Protein AF-A0A8T6LIS7-F1 (afdb_monomer)

Mean predicted aligned error: 4.18 Å

Structure (mmCIF, N/CA/C/O backbone):
data_AF-A0A8T6LIS7-F1
#
_entry.id   AF-A0A8T6LIS7-F1
#
loop_
_atom_site.group_PDB
_atom_site.id
_atom_site.type_symbol
_atom_site.label_atom_id
_atom_site.label_alt_id
_atom_site.label_comp_id
_atom_site.label_asym_id
_atom_site.label_entity_id
_atom_site.label_seq_id
_atom_site.pdbx_PDB_ins_code
_atom_site.Cartn_x
_atom_site.Cartn_y
_atom_site.Cartn_z
_atom_site.occupancy
_atom_site.B_iso_or_equiv
_atom_site.auth_seq_id
_atom_site.auth_comp_id
_atom_site.auth_asym_id
_atom_site.auth_atom_id
_atom_site.pdbx_PDB_model_num
ATOM 1 N N . MET A 1 1 ? 17.945 -6.669 -11.526 1.00 59.38 1 MET A N 1
ATOM 2 C CA . MET A 1 1 ? 17.683 -6.878 -12.973 1.00 59.38 1 MET A CA 1
ATOM 3 C C . MET A 1 1 ? 18.915 -7.2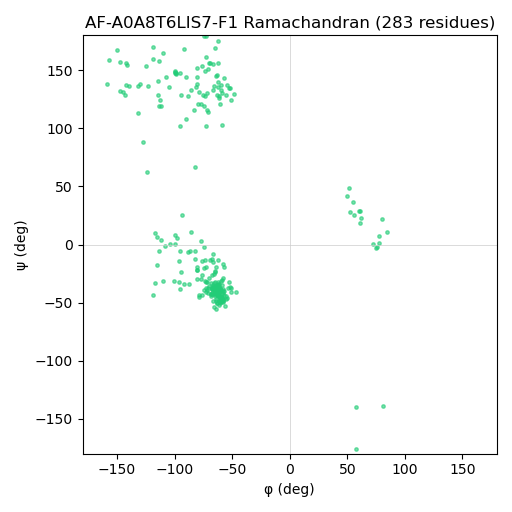27 -13.809 1.00 59.38 1 MET A C 1
ATOM 5 O O . MET A 1 1 ? 18.739 -7.989 -14.746 1.00 59.38 1 MET A O 1
ATOM 9 N N . ARG A 1 2 ? 20.139 -6.767 -13.480 1.00 58.50 2 ARG A N 1
ATOM 10 C CA . ARG A 1 2 ? 21.354 -7.046 -14.290 1.00 58.50 2 ARG A CA 1
ATOM 11 C C . ARG A 1 2 ? 21.581 -8.530 -14.625 1.00 58.50 2 ARG A C 1
ATOM 13 O O . ARG A 1 2 ? 21.932 -8.852 -15.749 1.00 58.50 2 ARG A O 1
ATOM 20 N N . ARG A 1 3 ? 21.273 -9.439 -13.694 1.00 70.12 3 ARG A N 1
ATOM 21 C CA . ARG A 1 3 ? 21.506 -10.877 -13.900 1.00 70.12 3 ARG A CA 1
ATOM 22 C C . ARG A 1 3 ? 20.689 -11.485 -15.039 1.00 70.12 3 ARG A C 1
ATOM 24 O O . ARG A 1 3 ? 21.237 -12.267 -15.791 1.00 70.12 3 ARG A O 1
ATOM 31 N N . ILE A 1 4 ? 19.404 -11.146 -15.196 1.00 78.44 4 ILE A N 1
ATOM 32 C CA . ILE A 1 4 ? 18.581 -11.775 -16.247 1.00 78.44 4 ILE A CA 1
ATOM 33 C C . ILE A 1 4 ? 18.883 -11.197 -17.634 1.00 78.44 4 ILE A C 1
ATOM 35 O O . ILE A 1 4 ? 18.777 -11.896 -18.635 1.00 78.44 4 ILE A O 1
ATOM 39 N N . THR A 1 5 ? 19.288 -9.925 -17.705 1.00 77.62 5 THR A N 1
ATOM 40 C CA . THR A 1 5 ? 19.614 -9.266 -18.976 1.00 77.62 5 THR A CA 1
ATOM 41 C C . THR A 1 5 ? 20.841 -9.869 -19.656 1.00 77.62 5 THR A C 1
ATOM 43 O O . THR A 1 5 ? 20.907 -9.819 -20.880 1.00 77.62 5 THR A O 1
ATOM 46 N N . GLU A 1 6 ? 21.747 -10.477 -18.884 1.00 83.44 6 GLU A N 1
ATOM 47 C CA . GLU A 1 6 ? 22.982 -11.127 -19.349 1.00 83.44 6 GLU A CA 1
ATOM 48 C C . GLU A 1 6 ? 22.753 -12.489 -20.035 1.00 83.44 6 GLU A C 1
ATOM 50 O O . GLU A 1 6 ? 23.605 -12.926 -20.804 1.00 83.44 6 GLU A O 1
ATOM 55 N N . PHE A 1 7 ? 21.613 -13.152 -19.802 1.00 84.12 7 PHE A N 1
ATOM 56 C CA . PHE A 1 7 ? 21.268 -14.416 -20.469 1.00 84.12 7 PHE A CA 1
ATOM 57 C C . PHE A 1 7 ? 20.705 -14.180 -21.873 1.00 84.12 7 PHE A C 1
ATOM 59 O O . PHE A 1 7 ? 20.090 -13.142 -22.126 1.00 84.12 7 PHE A O 1
ATOM 66 N N . SER A 1 8 ? 20.865 -15.135 -22.791 1.00 83.50 8 SER A N 1
ATOM 67 C CA . SER A 1 8 ? 20.236 -15.035 -24.113 1.00 83.50 8 SER A CA 1
ATOM 68 C C . SER A 1 8 ? 18.719 -15.264 -24.030 1.00 83.50 8 SER A C 1
ATOM 70 O O . SER A 1 8 ? 18.218 -15.844 -23.066 1.00 83.50 8 SER A O 1
ATOM 72 N N . ASP A 1 9 ? 17.971 -14.841 -25.052 1.00 82.31 9 ASP A N 1
ATOM 73 C CA . ASP A 1 9 ? 16.522 -15.098 -25.123 1.00 82.31 9 ASP A CA 1
ATOM 74 C C . ASP A 1 9 ? 16.202 -16.599 -25.248 1.00 82.31 9 ASP A C 1
ATOM 76 O O . ASP A 1 9 ? 15.120 -17.037 -24.869 1.00 82.31 9 ASP A O 1
ATOM 80 N N . ALA A 1 10 ? 17.152 -17.402 -25.743 1.00 83.88 10 ALA A N 1
ATOM 81 C CA . ALA A 1 10 ? 17.015 -18.855 -25.802 1.00 83.88 10 ALA A CA 1
ATOM 82 C C . ALA A 1 10 ? 17.122 -19.506 -24.411 1.00 83.88 10 ALA A C 1
ATOM 84 O O . ALA A 1 10 ? 16.467 -20.515 -24.159 1.00 83.88 10 ALA A O 1
ATOM 85 N N . ASP A 1 11 ? 17.913 -18.918 -23.508 1.00 87.69 11 ASP A N 1
ATOM 86 C CA . ASP A 1 11 ? 18.103 -19.422 -22.141 1.00 87.69 11 ASP A CA 1
ATOM 87 C C . ASP A 1 11 ? 16.958 -19.013 -21.204 1.00 87.69 11 ASP A C 1
ATOM 89 O O . ASP A 1 11 ? 16.738 -19.643 -20.169 1.00 87.69 11 ASP A O 1
ATOM 93 N N . VAL A 1 12 ? 16.225 -17.953 -21.560 1.00 87.62 12 VAL A N 1
ATOM 94 C CA . VAL A 1 12 ? 15.103 -17.423 -20.781 1.00 87.62 12 VAL A CA 1
ATOM 95 C C . VAL A 1 12 ? 13.873 -17.303 -21.681 1.00 87.62 12 VAL A C 1
ATOM 97 O O . VAL A 1 12 ? 13.626 -16.243 -22.261 1.00 87.62 12 VAL A O 1
ATOM 100 N N . PRO A 1 13 ? 13.060 -18.367 -21.785 1.00 87.50 13 PRO A N 1
ATOM 101 C CA . PRO A 1 13 ? 11.773 -18.289 -22.458 1.00 87.50 13 PRO A CA 1
ATOM 102 C C . PRO A 1 13 ? 10.929 -17.136 -21.903 1.00 87.50 13 PRO A C 1
ATOM 104 O O . PRO A 1 13 ? 10.848 -16.946 -20.691 1.00 87.50 13 PRO A O 1
ATOM 107 N N . ASP A 1 14 ? 10.316 -16.362 -22.801 1.00 89.38 14 ASP A N 1
ATOM 108 C CA . ASP A 1 14 ? 9.497 -15.188 -22.464 1.00 89.38 14 ASP A CA 1
ATOM 109 C C . ASP A 1 14 ? 10.231 -14.137 -21.598 1.00 89.38 14 ASP A C 1
ATOM 111 O O . ASP A 1 14 ? 9.659 -13.486 -20.720 1.00 89.38 14 ASP A O 1
ATOM 115 N N . LYS A 1 15 ? 11.537 -13.952 -21.851 1.00 91.31 15 LYS A N 1
ATOM 116 C CA . LYS A 1 15 ? 12.409 -13.012 -21.127 1.00 91.31 15 LYS A CA 1
ATOM 117 C C . LYS A 1 15 ? 11.800 -11.622 -20.947 1.00 91.31 15 LYS A C 1
ATOM 119 O O . LYS A 1 15 ? 11.955 -11.039 -19.876 1.00 91.31 15 LYS A O 1
ATOM 124 N N . SER A 1 16 ? 11.122 -11.090 -21.968 1.00 92.31 16 SER A N 1
ATOM 125 C CA . SER A 1 16 ? 10.462 -9.780 -21.886 1.00 92.31 16 SER A CA 1
ATOM 126 C C . SER A 1 16 ? 9.407 -9.762 -20.784 1.00 92.31 16 SER A C 1
ATOM 128 O O . SER A 1 16 ? 9.433 -8.888 -19.924 1.00 92.31 16 SER A O 1
ATOM 130 N N . ASN A 1 17 ? 8.527 -10.758 -20.734 1.00 94.25 17 ASN A N 1
ATOM 131 C CA . ASN A 1 17 ? 7.496 -10.825 -19.709 1.00 94.25 17 ASN A CA 1
ATOM 132 C C . ASN A 1 17 ? 8.075 -11.060 -18.308 1.00 94.25 17 ASN A C 1
ATOM 134 O O . ASN A 1 17 ? 7.613 -10.465 -17.331 1.00 94.25 17 ASN A O 1
ATOM 138 N N . VAL A 1 18 ? 9.140 -11.861 -18.198 1.00 93.75 18 VAL A N 1
ATOM 139 C CA . VAL A 1 18 ? 9.864 -12.032 -16.929 1.00 93.75 18 VAL A CA 1
ATOM 140 C C . VAL A 1 18 ? 10.478 -10.704 -16.475 1.00 93.75 18 VAL A C 1
ATOM 142 O O . VAL A 1 18 ? 10.352 -10.330 -15.310 1.00 93.75 18 VAL A O 1
ATOM 145 N N . LEU A 1 19 ? 11.098 -9.949 -17.385 1.00 94.12 19 LEU A N 1
ATOM 146 C CA . LEU A 1 19 ? 11.612 -8.606 -17.109 1.00 94.12 19 LEU A CA 1
ATOM 147 C C . LEU A 1 19 ? 10.497 -7.634 -16.709 1.00 94.12 19 LEU A C 1
ATOM 149 O O . LEU A 1 19 ? 10.670 -6.883 -15.748 1.00 94.12 19 LEU A O 1
ATOM 153 N N . GLY A 1 20 ? 9.348 -7.683 -17.384 1.00 96.31 20 GLY A N 1
ATOM 154 C CA . GLY A 1 20 ? 8.178 -6.882 -17.043 1.00 96.31 20 GLY A CA 1
ATOM 155 C C . GLY A 1 20 ? 7.676 -7.184 -15.630 1.00 96.31 20 GLY A C 1
ATOM 156 O O . GLY A 1 20 ? 7.489 -6.278 -14.820 1.00 96.31 20 GLY A O 1
ATOM 157 N N . THR A 1 21 ? 7.585 -8.470 -15.289 1.00 96.31 21 THR A N 1
ATOM 158 C CA . THR A 1 21 ? 7.225 -8.947 -13.948 1.00 96.31 21 THR A CA 1
ATOM 159 C C . THR A 1 21 ? 8.214 -8.449 -12.895 1.00 96.31 21 THR A C 1
ATOM 161 O O . THR A 1 21 ? 7.812 -7.865 -11.891 1.00 96.31 21 THR A O 1
ATOM 164 N N . LEU A 1 22 ? 9.520 -8.610 -13.130 1.00 96.12 22 LEU A N 1
ATOM 165 C CA . LEU A 1 22 ? 10.558 -8.142 -12.206 1.00 96.12 22 LEU A CA 1
ATOM 166 C C . LEU A 1 22 ? 10.510 -6.624 -11.998 1.00 96.12 22 LEU A C 1
ATOM 168 O O . LEU A 1 22 ? 10.687 -6.164 -10.871 1.00 96.12 22 LEU A O 1
ATOM 172 N N . ASN A 1 23 ? 10.259 -5.848 -13.055 1.00 97.81 23 ASN A N 1
ATOM 173 C CA . ASN A 1 23 ? 10.084 -4.402 -12.949 1.00 97.81 23 ASN A CA 1
ATOM 174 C C . ASN A 1 23 ? 8.838 -4.035 -12.133 1.00 97.81 23 ASN A C 1
ATOM 176 O O . ASN A 1 23 ? 8.919 -3.120 -11.319 1.00 97.81 23 ASN A O 1
ATOM 180 N N . ALA A 1 24 ? 7.720 -4.750 -12.294 1.00 98.38 24 ALA A N 1
ATOM 181 C CA . ALA A 1 24 ? 6.512 -4.500 -11.508 1.00 98.38 24 ALA A CA 1
ATOM 182 C C . ALA A 1 24 ? 6.772 -4.708 -10.007 1.00 98.38 24 ALA A C 1
ATOM 184 O O . ALA A 1 24 ? 6.491 -3.823 -9.203 1.00 98.38 24 ALA A O 1
ATOM 185 N N . TYR A 1 25 ? 7.386 -5.830 -9.619 1.00 98.06 25 TYR A N 1
ATOM 186 C CA . TYR A 1 25 ? 7.734 -6.075 -8.214 1.00 98.06 25 TYR A CA 1
ATOM 187 C C . TYR A 1 25 ? 8.774 -5.079 -7.682 1.00 98.06 25 TYR A C 1
ATOM 189 O O . TYR A 1 25 ? 8.622 -4.581 -6.568 1.00 98.06 25 TYR A O 1
ATOM 197 N N . ALA A 1 26 ? 9.793 -4.735 -8.479 1.00 97.94 26 ALA A N 1
ATOM 198 C CA . ALA A 1 26 ? 10.777 -3.721 -8.098 1.00 97.94 26 ALA A CA 1
ATOM 199 C C . ALA A 1 26 ? 10.134 -2.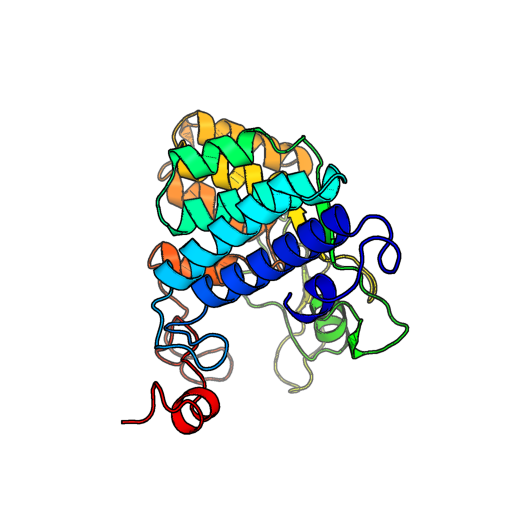339 -7.892 1.00 97.94 26 ALA A C 1
ATOM 201 O O . ALA A 1 26 ? 10.515 -1.627 -6.967 1.00 97.94 26 ALA A O 1
ATOM 202 N N . GLY A 1 27 ? 9.142 -1.978 -8.712 1.00 98.56 27 GLY A N 1
ATOM 203 C CA . GLY A 1 27 ? 8.355 -0.759 -8.542 1.00 98.56 27 GLY A CA 1
ATOM 204 C C . GLY A 1 27 ? 7.664 -0.713 -7.180 1.00 98.56 27 GLY A C 1
ATOM 205 O O . GLY A 1 27 ? 7.804 0.275 -6.471 1.00 98.56 27 GLY A O 1
ATOM 206 N N . TYR A 1 28 ? 7.009 -1.799 -6.756 1.00 98.44 28 TYR A N 1
ATOM 207 C CA . TYR A 1 28 ? 6.369 -1.858 -5.433 1.00 98.44 28 TYR A CA 1
ATOM 208 C C . TYR A 1 28 ? 7.373 -1.790 -4.279 1.00 98.44 28 TYR A C 1
ATOM 210 O O . TYR A 1 28 ? 7.108 -1.131 -3.276 1.00 98.44 28 TYR A O 1
ATOM 218 N N . SER A 1 29 ? 8.550 -2.409 -4.420 1.00 97.69 29 SER A N 1
ATOM 219 C CA . SER A 1 29 ? 9.622 -2.239 -3.430 1.00 97.69 29 SER A CA 1
ATOM 220 C C . SER A 1 29 ? 10.033 -0.770 -3.298 1.00 97.69 29 SER A C 1
ATOM 222 O O . SER A 1 29 ? 10.150 -0.269 -2.185 1.00 97.69 29 SER A O 1
ATOM 224 N N . LEU A 1 30 ? 10.202 -0.064 -4.419 1.00 98.44 30 LEU A N 1
ATOM 225 C CA . LEU A 1 30 ? 10.554 1.357 -4.420 1.00 98.44 30 LEU A CA 1
ATOM 226 C C . LEU A 1 30 ? 9.434 2.243 -3.870 1.00 98.44 30 LEU A C 1
ATOM 228 O O . LEU A 1 30 ? 9.736 3.175 -3.136 1.00 98.44 30 LEU A O 1
ATOM 232 N N . VAL A 1 31 ? 8.165 1.937 -4.162 1.00 98.44 31 VAL A N 1
ATOM 233 C CA . VAL A 1 31 ? 7.019 2.630 -3.552 1.00 98.44 31 VAL A CA 1
ATOM 234 C C . VAL A 1 31 ? 7.101 2.541 -2.034 1.00 98.44 31 VAL A C 1
ATOM 236 O O . VAL A 1 31 ? 7.130 3.570 -1.375 1.00 98.44 31 VAL A O 1
ATOM 239 N N . HIS A 1 32 ? 7.245 1.340 -1.467 1.00 96.88 32 HIS A N 1
ATOM 240 C CA . HIS A 1 32 ? 7.327 1.199 -0.013 1.00 96.88 32 HIS A CA 1
ATOM 241 C C . HIS A 1 32 ? 8.520 1.945 0.594 1.00 96.88 32 HIS A C 1
ATOM 243 O O . HIS A 1 32 ? 8.381 2.551 1.657 1.00 96.88 32 HIS A O 1
ATOM 249 N N . LEU A 1 33 ? 9.677 1.941 -0.074 1.00 96.94 33 LEU A N 1
ATOM 250 C CA . LEU A 1 33 ? 10.837 2.714 0.370 1.00 96.94 33 LEU A CA 1
ATOM 251 C C . LEU A 1 33 ? 10.552 4.223 0.328 1.00 96.94 33 LEU A C 1
ATOM 253 O O . LEU A 1 33 ? 10.782 4.908 1.319 1.00 96.94 33 LEU A O 1
ATOM 257 N N . GLY A 1 34 ? 10.009 4.730 -0.778 1.00 97.31 34 GLY A N 1
ATOM 258 C CA . GLY A 1 34 ? 9.696 6.149 -0.959 1.00 97.31 34 GLY A CA 1
ATOM 259 C C . GLY A 1 34 ? 8.493 6.648 -0.153 1.00 97.31 34 GLY A C 1
ATOM 260 O O . GLY A 1 34 ? 8.360 7.842 0.066 1.00 97.31 34 GLY A O 1
ATOM 261 N N . GLU A 1 35 ? 7.618 5.765 0.312 1.00 96.62 35 GLU A N 1
ATOM 262 C CA . GLU A 1 35 ? 6.475 6.132 1.150 1.00 96.62 35 GLU A CA 1
ATOM 263 C C . GLU A 1 35 ? 6.801 6.161 2.645 1.00 96.62 35 GLU A C 1
ATOM 265 O O . GLU A 1 35 ? 6.197 6.932 3.385 1.00 96.62 35 GLU A O 1
ATOM 270 N N . ASN A 1 36 ? 7.692 5.277 3.109 1.00 94.56 36 ASN A N 1
ATOM 271 C CA . ASN A 1 36 ? 7.838 5.001 4.540 1.00 94.56 36 ASN A CA 1
ATOM 272 C C . ASN A 1 36 ? 9.201 5.417 5.111 1.00 94.56 36 ASN A C 1
ATOM 274 O O . ASN A 1 36 ? 9.327 5.520 6.330 1.00 94.56 36 ASN A O 1
ATOM 278 N N . TYR A 1 37 ? 10.222 5.643 4.279 1.00 94.94 37 TYR A N 1
ATOM 279 C CA . TYR A 1 37 ? 11.537 6.098 4.739 1.00 94.94 37 TYR A CA 1
ATOM 280 C C . TYR A 1 37 ? 11.716 7.602 4.541 1.00 94.94 37 TYR A C 1
ATOM 282 O O . TYR A 1 37 ? 11.199 8.179 3.589 1.00 94.94 37 TYR A O 1
ATOM 290 N N . CYS A 1 38 ? 12.467 8.235 5.445 1.00 94.25 38 CYS A N 1
ATOM 291 C CA . CYS A 1 38 ? 12.754 9.669 5.382 1.00 94.25 38 CYS A CA 1
ATOM 292 C C . CYS A 1 38 ? 13.742 10.013 4.258 1.00 94.25 38 CYS A C 1
ATOM 294 O O . CYS A 1 38 ? 13.677 11.084 3.665 1.00 94.25 38 CYS A O 1
ATOM 296 N N . GLU A 1 39 ? 14.659 9.093 3.983 1.00 94.81 39 GLU A N 1
ATOM 297 C CA . GLU A 1 39 ? 15.690 9.175 2.958 1.00 94.81 39 GLU A CA 1
ATOM 298 C C . GLU A 1 39 ? 16.131 7.750 2.605 1.00 94.81 39 GLU A C 1
ATOM 300 O O . GLU A 1 39 ? 15.916 6.810 3.376 1.00 94.81 39 GLU A O 1
ATOM 305 N N . MET A 1 40 ? 16.723 7.572 1.428 1.00 95.56 40 MET A N 1
ATOM 306 C CA . MET A 1 40 ? 17.149 6.264 0.942 1.00 95.56 40 MET A CA 1
ATOM 307 C C . MET A 1 40 ? 18.472 6.369 0.193 1.00 95.56 40 MET A C 1
ATOM 309 O O . MET A 1 40 ? 18.787 7.408 -0.371 1.00 95.56 40 MET A O 1
ATOM 313 N N . ALA A 1 41 ? 19.221 5.277 0.113 1.00 94.06 41 ALA A N 1
ATOM 314 C CA . ALA A 1 41 ? 20.263 5.114 -0.890 1.00 94.06 41 ALA A CA 1
ATOM 315 C C . ALA A 1 41 ? 20.107 3.741 -1.537 1.00 94.06 41 ALA A C 1
ATOM 317 O O . ALA A 1 41 ? 19.844 2.749 -0.859 1.00 94.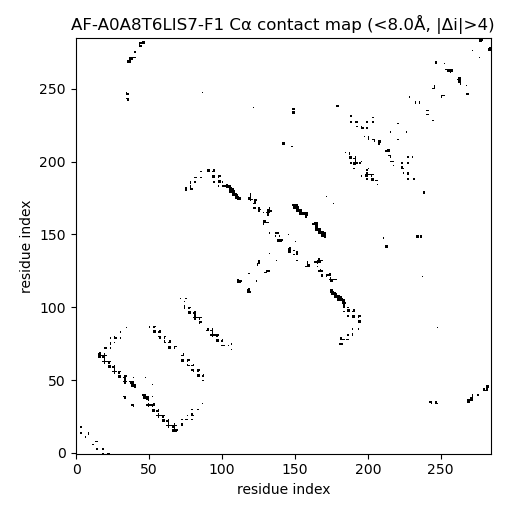06 41 ALA A O 1
ATOM 318 N N . LEU A 1 42 ? 20.229 3.687 -2.861 1.00 92.06 42 LEU A N 1
ATOM 319 C CA . LEU A 1 42 ? 19.994 2.470 -3.637 1.00 92.06 42 LEU A CA 1
ATOM 320 C C . LEU A 1 42 ? 21.293 2.010 -4.290 1.00 92.06 42 LEU A C 1
ATOM 322 O O . LEU A 1 42 ? 21.936 2.796 -4.978 1.00 92.06 42 LEU A O 1
ATOM 326 N N . ASP A 1 43 ? 21.657 0.738 -4.111 1.00 87.88 43 ASP A N 1
ATOM 327 C CA . ASP A 1 43 ? 22.815 0.095 -4.754 1.00 87.88 43 ASP A CA 1
ATOM 328 C C . ASP A 1 43 ? 24.144 0.871 -4.586 1.00 87.88 43 ASP A C 1
ATOM 330 O O . ASP A 1 43 ? 24.868 1.092 -5.560 1.00 87.88 43 ASP A O 1
ATOM 334 N N . ASN A 1 44 ? 24.473 1.291 -3.355 1.00 86.31 44 ASN A N 1
ATOM 335 C CA . ASN A 1 44 ? 25.596 2.198 -3.050 1.00 86.31 44 ASN A CA 1
ATOM 336 C C . ASN A 1 44 ? 25.530 3.531 -3.815 1.00 86.31 44 ASN A C 1
ATOM 338 O O . ASN A 1 44 ? 26.558 4.137 -4.089 1.00 86.31 44 ASN A O 1
ATOM 342 N N . GLY A 1 45 ? 24.343 3.976 -4.217 1.00 90.69 45 GLY A N 1
ATOM 343 C CA . GLY A 1 45 ? 24.126 5.263 -4.865 1.00 90.69 45 GLY A CA 1
ATOM 344 C C . GLY A 1 45 ? 24.211 6.446 -3.894 1.00 90.69 45 GLY A C 1
ATOM 345 O O . GLY A 1 45 ? 24.439 6.254 -2.696 1.00 90.69 45 GLY A O 1
ATOM 346 N N . PRO A 1 46 ? 24.028 7.677 -4.401 1.00 93.94 46 PRO A N 1
ATOM 347 C CA . PRO A 1 46 ? 23.921 8.860 -3.555 1.00 93.94 46 PRO A CA 1
ATOM 348 C C . PRO A 1 46 ? 22.668 8.802 -2.671 1.00 93.94 46 PRO A C 1
ATOM 350 O O . PRO A 1 46 ? 21.773 7.978 -2.879 1.00 93.94 46 PRO A O 1
ATOM 353 N N . LEU A 1 47 ? 22.604 9.720 -1.706 1.00 95.19 47 LEU A N 1
ATOM 354 C CA . LEU A 1 47 ? 21.402 9.942 -0.913 1.00 95.19 47 LEU A CA 1
ATOM 355 C C . LEU A 1 47 ? 20.256 10.395 -1.821 1.00 95.19 47 LEU A C 1
ATOM 357 O O . LEU A 1 47 ? 20.442 11.269 -2.666 1.00 95.19 47 LEU A O 1
ATOM 361 N N . MET A 1 48 ? 19.082 9.818 -1.614 1.00 96.94 48 MET A N 1
ATOM 362 C CA . MET A 1 48 ? 17.859 10.101 -2.348 1.00 96.94 48 MET A CA 1
ATOM 363 C C . MET A 1 48 ? 16.759 10.528 -1.386 1.00 96.94 48 MET A C 1
ATOM 365 O O . MET A 1 48 ? 16.530 9.908 -0.343 1.00 96.94 48 MET A O 1
ATOM 369 N N . GLN A 1 49 ? 16.030 11.561 -1.782 1.00 96.75 49 GLN A N 1
ATOM 370 C CA . GLN A 1 49 ? 14.797 11.981 -1.143 1.00 96.75 49 GLN A CA 1
ATOM 371 C C . GLN A 1 49 ? 13.643 11.039 -1.525 1.00 96.75 49 GLN A C 1
ATOM 373 O O . GLN A 1 49 ? 13.635 10.483 -2.629 1.00 96.75 49 GLN A O 1
ATOM 378 N N . PRO A 1 50 ? 12.607 10.910 -0.679 1.00 96.38 50 PRO A N 1
ATOM 379 C CA . PRO A 1 50 ? 11.469 10.019 -0.925 1.00 96.38 50 PRO A CA 1
ATOM 380 C C . PRO A 1 50 ? 10.824 10.206 -2.308 1.00 96.38 50 PRO A C 1
ATOM 382 O O . PRO A 1 50 ? 10.555 9.243 -3.026 1.00 96.38 50 PRO A O 1
ATOM 385 N N . ARG A 1 51 ? 10.675 11.464 -2.749 1.00 97.44 51 ARG A N 1
ATOM 386 C CA . ARG A 1 51 ? 10.138 11.804 -4.078 1.00 97.44 51 ARG A CA 1
ATOM 387 C C . ARG A 1 51 ? 10.998 11.284 -5.235 1.00 97.44 51 ARG A C 1
ATOM 389 O O . ARG A 1 51 ? 10.449 10.917 -6.268 1.00 97.44 51 ARG A O 1
ATOM 396 N N . GLU A 1 52 ? 12.319 11.228 -5.086 1.00 98.19 52 GLU A N 1
ATOM 397 C CA . GLU A 1 52 ? 13.217 10.691 -6.120 1.00 98.19 52 GLU A CA 1
ATOM 398 C C . GLU A 1 52 ? 13.076 9.167 -6.229 1.00 98.19 52 GLU A C 1
ATOM 400 O O . GLU A 1 52 ? 13.058 8.612 -7.328 1.00 98.19 52 GLU A O 1
ATOM 405 N N . VAL A 1 53 ? 12.894 8.486 -5.093 1.00 98.38 53 VAL A N 1
ATOM 406 C CA . VAL A 1 53 ? 12.631 7.040 -5.048 1.00 98.38 53 VAL A CA 1
ATOM 407 C C . VAL A 1 53 ? 11.276 6.709 -5.687 1.00 98.38 53 VAL A C 1
ATOM 409 O O . VAL A 1 53 ? 11.179 5.767 -6.476 1.00 98.38 53 VAL A O 1
ATOM 412 N N . LEU A 1 54 ? 10.240 7.509 -5.411 1.00 98.56 54 LEU A N 1
ATOM 413 C CA . LEU A 1 54 ? 8.909 7.361 -6.016 1.00 98.56 54 LEU A CA 1
ATOM 414 C C . LEU A 1 54 ? 8.922 7.613 -7.531 1.00 98.56 54 LEU A C 1
ATOM 416 O O . LEU A 1 54 ? 8.273 6.880 -8.280 1.00 98.56 54 LEU A O 1
ATOM 420 N N . ALA A 1 55 ? 9.694 8.595 -8.006 1.00 98.62 55 ALA A N 1
ATOM 421 C CA . ALA A 1 55 ? 9.876 8.826 -9.440 1.00 98.62 55 ALA A CA 1
ATOM 422 C C . ALA A 1 55 ? 10.507 7.602 -10.125 1.00 98.62 55 ALA A C 1
ATOM 424 O O . ALA A 1 55 ? 9.995 7.125 -11.141 1.00 98.62 55 ALA A O 1
ATOM 425 N N . LEU A 1 56 ? 11.540 7.014 -9.513 1.00 98.44 56 LEU A N 1
ATOM 426 C CA . LEU A 1 56 ? 12.136 5.771 -10.003 1.00 98.44 56 LEU A CA 1
ATOM 427 C C . LEU A 1 56 ? 11.125 4.611 -9.996 1.00 98.44 56 LEU A C 1
ATOM 429 O O . LEU A 1 56 ? 11.117 3.796 -10.920 1.00 98.44 56 LEU A O 1
ATOM 433 N N . ALA A 1 57 ? 10.245 4.531 -8.995 1.00 98.69 57 ALA A N 1
ATOM 434 C CA . ALA A 1 57 ? 9.177 3.533 -8.967 1.00 98.69 57 ALA A CA 1
ATOM 435 C C . ALA A 1 57 ? 8.236 3.667 -10.179 1.00 98.69 57 ALA A C 1
ATOM 437 O O . ALA A 1 57 ? 7.951 2.674 -10.855 1.00 98.69 57 ALA A O 1
ATOM 438 N N . ALA A 1 58 ? 7.810 4.890 -10.512 1.00 98.81 58 ALA A N 1
ATOM 439 C CA . ALA A 1 58 ? 6.962 5.157 -11.675 1.00 98.81 58 ALA A CA 1
ATOM 440 C C . ALA A 1 58 ? 7.636 4.754 -13.006 1.00 98.81 58 ALA A C 1
ATOM 442 O O . ALA A 1 58 ? 6.985 4.195 -13.900 1.00 98.81 58 ALA A O 1
ATOM 443 N N . GLU A 1 59 ? 8.951 4.961 -13.131 1.00 98.56 59 GLU A N 1
ATOM 444 C CA . GLU A 1 59 ? 9.742 4.490 -14.276 1.00 98.56 59 GLU A CA 1
ATOM 445 C C . GLU A 1 59 ? 9.791 2.956 -14.358 1.00 98.56 59 GLU A C 1
ATOM 447 O O . GLU A 1 59 ? 9.641 2.381 -15.446 1.00 98.56 59 GLU A O 1
ATOM 452 N N . ARG A 1 60 ? 9.938 2.266 -13.216 1.00 98.44 60 ARG A N 1
ATOM 453 C CA . ARG A 1 60 ? 9.886 0.795 -13.166 1.00 98.44 60 ARG A CA 1
ATOM 454 C C . ARG A 1 60 ? 8.550 0.271 -13.653 1.00 98.44 60 ARG A C 1
ATOM 456 O O . ARG A 1 60 ? 8.531 -0.608 -14.509 1.00 98.44 60 ARG A O 1
ATOM 463 N N . PHE A 1 61 ? 7.440 0.834 -13.193 1.00 98.81 61 PHE A N 1
ATOM 464 C CA . PHE A 1 61 ? 6.125 0.408 -13.664 1.00 98.81 61 PHE A CA 1
ATOM 465 C C . PHE A 1 61 ? 5.890 0.716 -15.144 1.00 98.81 61 PHE A C 1
ATOM 467 O O . PHE A 1 61 ? 5.295 -0.094 -15.853 1.00 98.81 61 PHE A O 1
ATOM 474 N N . THR A 1 62 ? 6.408 1.838 -15.645 1.00 98.75 62 THR A N 1
ATOM 475 C CA . THR A 1 62 ? 6.367 2.151 -17.082 1.00 98.75 62 THR A CA 1
ATOM 476 C C . THR A 1 62 ? 7.118 1.103 -17.903 1.00 98.75 62 THR A C 1
ATOM 478 O O . THR A 1 62 ? 6.598 0.615 -18.906 1.00 98.75 62 THR A O 1
ATOM 481 N N . THR A 1 63 ? 8.302 0.695 -17.443 1.00 98.12 63 THR A N 1
ATOM 482 C CA . THR A 1 63 ? 9.076 -0.393 -18.062 1.00 98.12 63 THR A CA 1
ATOM 483 C C . THR A 1 63 ? 8.333 -1.728 -17.956 1.00 98.12 63 THR A C 1
ATOM 485 O O . THR A 1 63 ? 8.294 -2.496 -18.912 1.00 98.12 63 THR A O 1
ATOM 488 N N . ALA A 1 64 ? 7.696 -2.004 -16.815 1.00 98.31 64 ALA A N 1
ATOM 489 C CA . ALA A 1 64 ? 6.917 -3.220 -16.621 1.00 98.31 64 ALA A CA 1
ATOM 490 C C . ALA A 1 64 ? 5.795 -3.345 -17.658 1.00 98.31 64 ALA A C 1
ATOM 492 O O . ALA A 1 64 ? 5.675 -4.380 -18.308 1.00 98.31 64 ALA A O 1
ATOM 493 N N . MET A 1 65 ? 5.022 -2.276 -17.864 1.00 98.38 65 MET A N 1
ATOM 494 C CA . MET A 1 65 ? 3.919 -2.259 -18.828 1.00 98.38 65 MET A CA 1
ATOM 495 C C . MET A 1 65 ? 4.369 -2.341 -20.288 1.00 98.38 65 MET A C 1
ATOM 497 O O . MET A 1 65 ? 3.598 -2.813 -21.116 1.00 98.38 65 MET A O 1
ATOM 501 N N . SER A 1 66 ? 5.584 -1.895 -20.622 1.00 97.62 66 SER A N 1
ATOM 502 C CA . SER A 1 66 ? 6.104 -2.014 -21.991 1.00 97.62 66 SER A CA 1
ATOM 503 C C . SER A 1 66 ? 6.665 -3.402 -22.311 1.00 97.62 66 SER A C 1
ATOM 505 O O . SER A 1 66 ? 6.804 -3.740 -23.485 1.00 97.62 66 SER A O 1
ATOM 507 N N . GLN A 1 67 ? 6.989 -4.202 -21.290 1.00 95.94 67 GLN A N 1
ATOM 508 C CA . GLN A 1 67 ? 7.647 -5.504 -21.441 1.00 95.94 67 GLN A CA 1
ATOM 509 C C . GLN A 1 67 ? 6.744 -6.699 -21.117 1.00 95.94 67 GLN A C 1
ATOM 511 O O . GLN A 1 67 ? 6.941 -7.776 -21.686 1.00 95.94 67 GLN A O 1
ATOM 516 N N . ALA A 1 68 ? 5.793 -6.533 -20.194 1.00 96.38 68 ALA A N 1
ATOM 517 C CA . ALA A 1 68 ? 4.890 -7.591 -19.762 1.00 96.38 68 ALA A CA 1
ATOM 518 C C . ALA A 1 68 ? 3.861 -7.926 -20.847 1.00 96.38 68 ALA A C 1
ATOM 520 O O . ALA A 1 68 ? 3.180 -7.045 -21.369 1.00 96.38 68 ALA A O 1
ATOM 521 N N . SER A 1 69 ? 3.723 -9.216 -21.146 1.00 94.12 69 SER A N 1
ATOM 522 C CA . SER A 1 69 ? 2.665 -9.745 -22.011 1.00 94.12 69 SER A CA 1
ATOM 523 C C . SER A 1 69 ? 1.458 -10.224 -21.197 1.00 94.12 69 SER A C 1
ATOM 525 O O . SER A 1 69 ? 0.343 -10.236 -21.716 1.00 94.12 69 SER A O 1
ATOM 527 N N . ASP A 1 70 ? 1.658 -10.574 -19.919 1.00 95.19 70 ASP A N 1
ATOM 528 C CA . ASP A 1 70 ? 0.593 -10.960 -18.992 1.00 95.19 70 ASP A CA 1
ATOM 529 C C . ASP A 1 70 ? -0.255 -9.734 -18.580 1.00 95.19 70 ASP A C 1
ATOM 531 O O . ASP A 1 70 ? 0.249 -8.835 -17.888 1.00 95.19 70 ASP A O 1
ATOM 535 N N . PRO A 1 71 ? -1.561 -9.690 -18.923 1.00 96.44 71 PRO A N 1
ATOM 536 C CA . PRO A 1 71 ? -2.447 -8.594 -18.536 1.00 96.44 71 PRO A CA 1
ATOM 537 C C . PRO A 1 71 ? -2.540 -8.381 -17.021 1.00 96.44 71 PRO A C 1
ATOM 539 O O . PRO A 1 71 ? -2.752 -7.254 -16.573 1.00 96.44 71 PRO A O 1
ATOM 542 N N . SER A 1 72 ? -2.363 -9.432 -16.212 1.00 97.38 72 SER A N 1
ATOM 543 C CA . SER A 1 72 ? -2.337 -9.308 -14.754 1.00 97.38 72 SER A CA 1
ATOM 544 C C . SER A 1 72 ? -1.133 -8.498 -14.277 1.00 97.38 72 SER A C 1
ATOM 546 O O . SER A 1 72 ? -1.263 -7.751 -13.307 1.00 97.38 72 SER A O 1
ATOM 548 N N . ILE A 1 73 ? 0.024 -8.630 -14.929 1.00 98.31 73 ILE A N 1
ATOM 549 C CA . ILE A 1 73 ? 1.229 -7.860 -14.596 1.00 98.31 73 ILE A CA 1
ATOM 550 C C . ILE A 1 73 ? 1.087 -6.420 -15.082 1.00 98.31 73 ILE A C 1
ATOM 552 O O . ILE A 1 73 ? 1.441 -5.496 -14.352 1.00 98.31 73 ILE A O 1
ATOM 556 N N . VAL A 1 74 ? 0.493 -6.211 -16.261 1.00 98.56 74 VAL A N 1
ATOM 557 C CA . VAL A 1 74 ? 0.179 -4.863 -16.762 1.00 98.56 74 VAL A CA 1
ATOM 558 C C . VAL A 1 74 ? -0.760 -4.133 -15.797 1.00 98.56 74 VAL A C 1
ATOM 560 O O . VAL A 1 74 ? -0.477 -3.003 -15.410 1.00 98.56 74 VAL A O 1
ATOM 563 N N . ASN A 1 75 ? -1.839 -4.775 -15.340 1.00 98.75 75 ASN A N 1
ATOM 564 C CA . ASN A 1 75 ? -2.776 -4.163 -14.392 1.00 98.75 75 ASN A CA 1
ATOM 565 C C . ASN A 1 75 ? -2.157 -3.942 -13.004 1.00 98.75 75 ASN A C 1
ATOM 567 O O . ASN A 1 75 ? -2.398 -2.903 -12.396 1.00 98.75 75 ASN A O 1
ATOM 571 N N . MET A 1 76 ? -1.309 -4.859 -12.527 1.00 98.69 76 MET A N 1
ATOM 572 C CA . MET A 1 76 ? -0.515 -4.646 -11.312 1.00 98.69 76 MET A CA 1
ATOM 573 C C . MET A 1 76 ? 0.380 -3.405 -11.452 1.00 98.69 76 MET A C 1
ATOM 575 O O . MET A 1 76 ? 0.418 -2.565 -10.557 1.00 98.69 76 MET A O 1
ATOM 579 N N . ALA A 1 77 ? 1.068 -3.255 -12.586 1.00 98.81 77 ALA A N 1
ATOM 580 C CA . ALA A 1 77 ? 1.928 -2.106 -12.842 1.00 98.81 77 ALA A CA 1
ATOM 581 C C . ALA A 1 77 ? 1.143 -0.793 -13.010 1.00 98.81 77 ALA A C 1
ATOM 583 O O . ALA A 1 77 ? 1.632 0.247 -12.578 1.00 98.81 77 ALA A O 1
ATOM 584 N N . ARG A 1 78 ? -0.078 -0.826 -13.564 1.00 98.88 78 ARG A N 1
ATOM 585 C CA . ARG A 1 78 ? -0.982 0.339 -13.605 1.00 98.88 78 ARG A CA 1
ATOM 586 C C . ARG A 1 78 ? -1.330 0.829 -12.206 1.00 98.88 78 ARG A C 1
ATOM 588 O O . ARG A 1 78 ? -1.150 2.008 -11.933 1.00 98.88 78 ARG A O 1
ATOM 595 N N . VAL A 1 79 ? -1.768 -0.063 -11.313 1.00 98.94 79 VAL A N 1
ATOM 596 C CA . VAL A 1 79 ? -2.084 0.305 -9.919 1.00 98.94 79 VAL A CA 1
ATOM 597 C C . VAL A 1 79 ? -0.849 0.888 -9.226 1.00 98.94 79 VAL A C 1
ATOM 599 O O . VAL A 1 79 ? -0.926 1.953 -8.619 1.00 98.94 79 VAL A O 1
ATOM 602 N N . GLY A 1 80 ? 0.308 0.236 -9.372 1.00 98.88 80 GLY A N 1
ATOM 603 C CA . GLY A 1 80 ? 1.560 0.702 -8.782 1.00 98.88 80 GLY A CA 1
ATOM 604 C C . GLY A 1 80 ? 2.015 2.067 -9.310 1.00 98.88 80 GLY A C 1
ATOM 605 O O . GLY A 1 80 ? 2.395 2.935 -8.522 1.00 98.88 80 GLY A O 1
ATOM 606 N N . ARG A 1 81 ? 1.934 2.302 -10.629 1.00 98.94 81 ARG A N 1
ATOM 607 C CA . ARG A 1 81 ? 2.273 3.606 -11.226 1.00 98.94 81 ARG A CA 1
ATOM 608 C C . ARG A 1 81 ? 1.277 4.683 -10.822 1.00 98.94 81 ARG A C 1
ATOM 610 O O . ARG A 1 81 ? 1.694 5.803 -10.543 1.00 98.94 81 ARG A O 1
ATOM 617 N N . ALA A 1 82 ? -0.006 4.337 -10.742 1.00 98.94 82 ALA A N 1
ATOM 618 C CA . ALA A 1 82 ? -1.050 5.232 -10.272 1.00 98.94 82 ALA A CA 1
ATOM 619 C C . ALA A 1 82 ? -0.779 5.692 -8.832 1.00 98.94 82 ALA A C 1
ATOM 621 O O . ALA A 1 82 ? -0.839 6.887 -8.557 1.00 98.94 82 ALA A O 1
ATOM 622 N N . ARG A 1 83 ? -0.394 4.767 -7.942 1.00 98.81 83 ARG A N 1
ATOM 623 C CA . ARG A 1 83 ? 0.008 5.074 -6.562 1.00 98.81 83 ARG A CA 1
ATOM 624 C C . ARG A 1 83 ? 1.237 5.977 -6.508 1.00 98.81 83 ARG A C 1
ATOM 626 O O . ARG A 1 83 ? 1.170 7.041 -5.910 1.00 98.81 83 ARG A O 1
ATOM 633 N N . ALA A 1 84 ? 2.314 5.614 -7.210 1.00 98.81 84 ALA A N 1
ATOM 634 C CA . ALA A 1 84 ? 3.527 6.433 -7.248 1.00 98.81 84 ALA A CA 1
ATOM 635 C C . ALA A 1 84 ? 3.244 7.856 -7.770 1.00 98.81 84 ALA A C 1
ATOM 637 O O . ALA A 1 84 ? 3.738 8.835 -7.217 1.00 98.81 84 ALA A O 1
ATOM 638 N N . ASN A 1 85 ? 2.412 7.991 -8.807 1.00 98.88 85 ASN A N 1
ATOM 639 C CA . ASN A 1 85 ? 1.997 9.293 -9.328 1.00 98.88 85 ASN A CA 1
ATOM 640 C C . ASN A 1 85 ? 1.127 10.074 -8.338 1.00 98.88 85 ASN A C 1
ATOM 642 O O . ASN A 1 85 ? 1.305 11.286 -8.218 1.00 98.88 85 ASN A O 1
ATOM 646 N N . LEU A 1 86 ? 0.230 9.406 -7.610 1.00 98.69 86 LEU A N 1
ATOM 647 C CA . LEU A 1 86 ? -0.562 10.035 -6.556 1.00 98.69 86 LEU A CA 1
ATOM 648 C C . LEU A 1 86 ? 0.349 10.605 -5.457 1.00 98.69 86 LEU A C 1
ATOM 650 O O . LEU A 1 86 ? 0.194 11.767 -5.082 1.00 98.69 86 LEU A O 1
ATOM 654 N N . ASP A 1 87 ? 1.350 9.840 -5.016 1.00 98.12 87 ASP A N 1
ATOM 655 C CA . ASP A 1 87 ? 2.331 10.280 -4.013 1.00 98.12 87 ASP A CA 1
ATOM 656 C C . ASP A 1 87 ? 3.205 11.443 -4.509 1.00 98.12 87 ASP A C 1
ATOM 658 O O . ASP A 1 87 ? 3.591 12.336 -3.749 1.00 98.12 87 ASP A O 1
ATOM 662 N N . LEU A 1 88 ? 3.487 11.482 -5.813 1.00 98.25 88 LEU A N 1
ATOM 663 C CA . LEU A 1 88 ? 4.223 12.572 -6.452 1.00 98.25 88 LEU A CA 1
ATOM 664 C C . LEU A 1 88 ? 3.379 13.838 -6.668 1.00 98.25 88 LEU A C 1
ATOM 666 O O . LEU A 1 88 ? 3.965 14.900 -6.904 1.00 98.25 88 LEU A O 1
ATOM 670 N N . GLY A 1 89 ? 2.051 13.760 -6.540 1.00 97.81 89 GLY A N 1
ATOM 671 C CA . GLY A 1 89 ? 1.114 14.848 -6.844 1.00 97.81 89 GLY A CA 1
ATOM 672 C C . GLY A 1 89 ? 0.717 14.941 -8.324 1.00 97.81 89 GLY A C 1
ATOM 673 O O . GLY A 1 89 ? 0.078 15.910 -8.733 1.00 97.81 89 GLY A O 1
ATOM 674 N N . ASN A 1 90 ? 1.060 13.937 -9.132 1.00 98.56 90 ASN A N 1
ATOM 675 C CA . ASN A 1 90 ? 0.710 13.829 -10.550 1.00 98.56 90 ASN A CA 1
ATOM 676 C C . ASN A 1 90 ? -0.716 13.268 -10.693 1.00 98.56 90 ASN A C 1
ATOM 678 O O . ASN A 1 90 ? -0.928 12.130 -11.117 1.00 98.56 90 ASN A O 1
ATOM 682 N N . LEU A 1 91 ? -1.709 14.046 -10.248 1.00 98.62 91 LEU A N 1
ATOM 683 C CA . LEU A 1 91 ? -3.084 13.564 -10.061 1.00 98.62 91 LEU A CA 1
ATOM 684 C C . LEU A 1 91 ? -3.737 13.093 -11.370 1.00 98.62 91 LEU A C 1
ATOM 686 O O . LEU A 1 91 ? -4.452 12.093 -11.387 1.00 98.62 91 LEU A O 1
ATOM 690 N N . SER A 1 92 ? -3.483 13.787 -12.482 1.00 98.56 92 SER A N 1
ATOM 691 C CA . SER A 1 92 ? -4.093 13.433 -13.771 1.00 98.56 92 SER A CA 1
ATOM 692 C C . SER A 1 92 ? -3.580 12.090 -14.286 1.00 98.56 92 SER A C 1
ATOM 694 O O . SER A 1 92 ? -4.366 11.261 -14.741 1.00 98.56 92 SER A O 1
ATOM 696 N N . GLU A 1 93 ? -2.275 11.859 -14.172 1.00 98.69 93 GLU A N 1
ATOM 697 C CA . GLU A 1 93 ? -1.599 10.621 -14.541 1.00 98.69 93 GLU A CA 1
ATOM 698 C C . GLU A 1 93 ? -2.011 9.471 -13.619 1.00 98.69 93 GLU A C 1
ATOM 700 O O . GLU A 1 93 ? -2.283 8.369 -14.094 1.00 98.69 93 GLU A O 1
ATOM 705 N N . ALA A 1 94 ? -2.116 9.737 -12.312 1.00 98.88 94 ALA A N 1
ATOM 706 C CA . ALA A 1 94 ? -2.581 8.763 -11.332 1.00 98.88 94 ALA A CA 1
ATOM 707 C C . ALA A 1 94 ? -3.990 8.253 -11.666 1.00 98.88 94 ALA A C 1
ATOM 709 O O . ALA A 1 94 ? -4.217 7.044 -11.748 1.00 98.88 94 ALA A O 1
ATOM 710 N N . ALA A 1 95 ? -4.925 9.170 -11.927 1.00 98.81 95 ALA A N 1
ATOM 711 C CA . ALA A 1 95 ? -6.285 8.809 -12.303 1.00 98.81 95 ALA A CA 1
ATOM 712 C C . ALA A 1 95 ? -6.342 8.070 -13.649 1.00 98.81 95 ALA A C 1
ATOM 714 O O . ALA A 1 95 ? -7.048 7.071 -13.757 1.00 98.81 95 ALA A O 1
ATOM 715 N N . ALA A 1 96 ? -5.574 8.506 -14.654 1.00 98.75 96 ALA A N 1
ATOM 716 C CA . ALA A 1 96 ? -5.572 7.885 -15.981 1.00 98.75 96 ALA A CA 1
ATOM 717 C C . ALA A 1 96 ? -5.115 6.414 -15.968 1.00 98.75 96 ALA A C 1
ATOM 719 O O . ALA A 1 96 ? -5.609 5.602 -16.756 1.00 98.75 96 ALA A O 1
ATOM 720 N N . ASP A 1 97 ? -4.179 6.054 -15.086 1.00 98.81 97 ASP A N 1
ATOM 721 C CA . ASP A 1 97 ? -3.771 4.660 -14.892 1.00 98.81 97 ASP A CA 1
ATOM 722 C C . ASP A 1 97 ? -4.803 3.869 -14.084 1.00 98.81 97 ASP A C 1
ATOM 724 O O . ASP A 1 97 ? -5.147 2.742 -14.451 1.00 98.81 97 ASP A O 1
ATOM 728 N N . ALA A 1 98 ? -5.323 4.458 -13.005 1.00 98.88 98 ALA A N 1
ATOM 729 C CA . ALA A 1 98 ? -6.299 3.816 -12.134 1.00 98.88 98 ALA A CA 1
ATOM 730 C C . ALA A 1 98 ? -7.627 3.508 -12.857 1.00 98.88 98 ALA A C 1
ATOM 732 O O . ALA A 1 98 ? -8.197 2.433 -12.671 1.00 98.88 98 ALA A O 1
ATOM 733 N N . GLU A 1 99 ? -8.085 4.399 -13.740 1.00 98.69 99 GLU A N 1
ATOM 734 C CA . GLU A 1 99 ? -9.294 4.232 -14.564 1.00 98.69 99 GLU A CA 1
ATOM 735 C C . GLU A 1 99 ? -9.190 3.054 -15.555 1.00 98.69 99 GLU A C 1
ATOM 737 O O . GLU A 1 99 ? -10.210 2.545 -16.016 1.00 98.69 99 GLU A O 1
ATOM 742 N N . GLN A 1 100 ? -7.978 2.577 -15.862 1.00 98.56 100 GLN A N 1
ATOM 743 C CA . GLN A 1 100 ? -7.755 1.427 -16.748 1.00 98.56 100 GLN A CA 1
ATOM 744 C C . GLN A 1 100 ? -7.762 0.074 -16.026 1.00 98.56 100 GLN A C 1
ATOM 746 O O . GLN A 1 100 ? -7.657 -0.967 -16.682 1.00 98.56 100 GLN A O 1
ATOM 751 N N . VAL A 1 101 ? -7.837 0.060 -14.694 1.00 98.75 101 VAL A N 1
ATOM 752 C CA . VAL A 1 101 ? -7.822 -1.178 -13.909 1.00 98.75 101 VAL A CA 1
ATOM 753 C C . VAL A 1 101 ? -9.222 -1.805 -13.943 1.00 98.75 101 VAL A C 1
ATOM 755 O O . VAL A 1 101 ? -10.177 -1.154 -13.518 1.00 98.75 101 VAL A O 1
ATOM 758 N N . PRO A 1 102 ? -9.387 -3.053 -14.428 1.00 98.50 102 PRO A N 1
ATOM 759 C CA . PRO A 1 102 ? -10.702 -3.687 -14.514 1.00 98.50 102 PRO A CA 1
ATOM 760 C C . PRO A 1 102 ? -11.343 -3.904 -13.142 1.00 98.50 102 PRO A C 1
ATOM 762 O O . PRO A 1 102 ? -10.650 -4.231 -12.176 1.00 98.50 102 PRO A O 1
ATOM 765 N N . GLU A 1 103 ? -12.669 -3.783 -13.071 1.00 98.31 103 GLU A N 1
ATOM 766 C CA . GLU A 1 103 ? -13.432 -4.106 -11.864 1.00 98.31 103 GLU A CA 1
ATOM 767 C C . GLU A 1 103 ? -13.144 -5.534 -11.383 1.00 98.31 103 GLU A C 1
ATOM 769 O O . GLU A 1 103 ? -13.013 -6.469 -12.173 1.00 98.31 103 GLU A O 1
ATOM 774 N N . GLY A 1 104 ? -12.981 -5.693 -10.069 1.00 97.62 104 GLY A N 1
ATOM 775 C CA . GLY A 1 104 ? -12.648 -6.980 -9.455 1.00 97.62 104 GLY A CA 1
ATOM 776 C C . GLY A 1 104 ? -11.189 -7.428 -9.613 1.00 97.62 104 GLY A C 1
ATOM 777 O O . GLY A 1 104 ? -10.828 -8.456 -9.041 1.00 97.62 104 GLY A O 1
ATOM 778 N N . PHE A 1 105 ? -10.326 -6.683 -10.318 1.00 98.81 105 PHE A N 1
ATOM 779 C CA . PHE A 1 105 ? -8.904 -7.029 -10.424 1.00 98.81 105 PHE A CA 1
ATOM 780 C C . PHE A 1 105 ? -8.230 -7.086 -9.046 1.00 98.81 105 PHE A C 1
ATOM 782 O O . PHE A 1 105 ? -8.326 -6.144 -8.253 1.00 98.81 105 PHE A O 1
ATOM 789 N N . VAL A 1 106 ? -7.500 -8.173 -8.784 1.00 98.44 106 VAL A N 1
ATOM 790 C CA . VAL A 1 106 ? -6.653 -8.344 -7.600 1.00 98.44 106 VAL A CA 1
ATOM 791 C C . VAL A 1 106 ? -5.407 -9.139 -7.984 1.00 98.44 106 VAL A C 1
ATOM 793 O O . VAL A 1 106 ? -5.502 -10.207 -8.588 1.00 98.44 106 VAL A O 1
ATOM 796 N N . ARG A 1 107 ? -4.235 -8.646 -7.582 1.00 98.06 107 ARG A N 1
ATOM 797 C CA . ARG A 1 107 ? -2.972 -9.387 -7.590 1.00 98.06 107 ARG A CA 1
ATOM 798 C C . ARG A 1 107 ? -2.543 -9.634 -6.151 1.00 98.06 107 ARG A C 1
ATOM 800 O O . ARG A 1 107 ? -2.293 -8.682 -5.417 1.00 98.06 107 ARG A O 1
ATOM 807 N N . ASN A 1 108 ? -2.429 -10.900 -5.773 1.00 97.75 108 ASN A N 1
ATOM 808 C CA . ASN A 1 108 ? -2.115 -11.311 -4.409 1.00 97.75 108 ASN A CA 1
ATOM 809 C C . ASN A 1 108 ? -0.637 -11.672 -4.226 1.00 97.75 108 ASN A C 1
ATOM 811 O O . ASN A 1 108 ? 0.003 -12.213 -5.129 1.00 97.75 108 ASN A O 1
ATOM 815 N N . ALA A 1 109 ? -0.125 -11.421 -3.024 1.00 95.75 109 ALA A N 1
ATOM 816 C CA . ALA A 1 109 ? 1.006 -12.135 -2.456 1.00 95.75 109 ALA A CA 1
ATOM 817 C C . ALA A 1 109 ? 0.517 -13.488 -1.920 1.00 95.75 109 ALA A C 1
ATOM 819 O O . ALA A 1 109 ? -0.483 -13.551 -1.202 1.00 95.75 109 ALA A O 1
ATOM 820 N N . GLU A 1 110 ? 1.222 -14.562 -2.273 1.00 95.38 110 GLU A N 1
ATOM 821 C CA . GLU A 1 110 ? 0.872 -15.925 -1.869 1.00 95.38 110 GLU A CA 1
ATOM 822 C C . GLU A 1 110 ? 1.617 -16.358 -0.605 1.00 95.38 110 GLU A C 1
ATOM 824 O O . GLU A 1 110 ? 2.855 -16.343 -0.542 1.00 95.38 110 GLU A O 1
ATOM 829 N N . TYR A 1 111 ? 0.853 -16.847 0.367 1.00 97.06 111 TYR A N 1
ATOM 830 C CA . TYR A 1 111 ? 1.353 -17.346 1.641 1.00 97.06 111 TYR A CA 1
ATOM 831 C C . TYR A 1 111 ? 1.205 -18.868 1.725 1.00 97.06 111 TYR A C 1
ATOM 833 O O . TYR A 1 111 ? 0.573 -19.506 0.885 1.00 97.06 111 TYR A O 1
ATOM 841 N N . SER A 1 112 ? 1.892 -19.489 2.681 1.00 96.69 112 SER A N 1
ATOM 842 C CA . SER A 1 112 ? 1.869 -20.938 2.869 1.00 96.69 112 SER A CA 1
ATOM 843 C C . SER A 1 112 ? 2.297 -21.329 4.284 1.00 96.69 112 SER A C 1
ATOM 845 O O . SER A 1 112 ? 3.325 -20.830 4.749 1.00 96.69 112 SER A O 1
ATOM 847 N N . PRO A 1 113 ? 1.624 -22.306 4.924 1.00 95.25 113 PRO A N 1
ATOM 848 C CA . PRO A 1 113 ? 2.062 -22.885 6.194 1.00 95.25 113 PRO A CA 1
ATOM 849 C C . PRO A 1 113 ? 3.259 -23.839 6.052 1.00 95.25 113 PRO A C 1
ATOM 851 O O . PRO A 1 113 ? 3.737 -24.375 7.045 1.00 95.25 113 PRO A O 1
ATOM 854 N N . ALA A 1 114 ? 3.765 -24.090 4.836 1.00 95.94 114 ALA A N 1
ATOM 855 C CA . ALA A 1 114 ? 4.871 -25.028 4.621 1.00 95.94 114 ALA A CA 1
ATOM 856 C C . ALA A 1 114 ? 6.194 -24.574 5.269 1.00 95.94 114 ALA A C 1
ATOM 858 O O . ALA A 1 114 ? 7.084 -25.389 5.508 1.00 95.94 114 ALA A O 1
ATOM 859 N N . GLN A 1 115 ? 6.348 -23.270 5.505 1.00 92.44 115 GLN A N 1
ATOM 860 C CA . GLN A 1 115 ? 7.498 -22.660 6.165 1.00 92.44 115 GLN A CA 1
ATOM 861 C C . GLN A 1 115 ? 7.014 -21.443 6.950 1.00 92.44 115 GLN A C 1
ATOM 863 O O . GLN A 1 115 ? 6.370 -20.580 6.363 1.00 92.44 115 GLN A O 1
ATOM 868 N N . ILE A 1 116 ? 7.421 -21.295 8.214 1.00 90.31 116 ILE A N 1
ATOM 869 C CA . ILE A 1 116 ? 7.016 -20.161 9.075 1.00 90.31 116 ILE A CA 1
ATOM 870 C C . ILE A 1 116 ? 7.263 -18.799 8.404 1.00 90.31 116 ILE A C 1
ATOM 872 O O . ILE A 1 116 ? 6.465 -17.877 8.527 1.00 90.31 116 ILE A O 1
ATOM 876 N N . ARG A 1 117 ? 8.353 -18.663 7.636 1.00 91.75 117 ARG A N 1
ATOM 877 C CA . ARG A 1 117 ? 8.695 -17.418 6.920 1.00 91.75 117 ARG A CA 1
ATOM 878 C C . ARG A 1 117 ? 7.756 -17.082 5.756 1.00 91.75 117 ARG A C 1
ATOM 880 O O . ARG A 1 117 ? 7.844 -15.981 5.225 1.00 91.75 117 ARG A O 1
ATOM 887 N N . ARG A 1 118 ? 6.924 -18.031 5.327 1.00 94.94 118 ARG A N 1
ATOM 888 C CA . ARG A 1 118 ? 5.930 -17.877 4.261 1.00 94.94 118 ARG A CA 1
ATOM 889 C C . ARG A 1 118 ? 4.506 -17.752 4.792 1.00 94.94 118 ARG A C 1
ATOM 891 O O . ARG A 1 118 ? 3.596 -17.635 3.980 1.00 94.94 118 ARG A O 1
ATOM 898 N N . GLU A 1 119 ? 4.300 -17.780 6.103 1.00 96.94 119 GLU A N 1
ATOM 899 C CA . GLU A 1 119 ? 2.968 -17.631 6.681 1.00 96.94 119 GLU A CA 1
ATOM 900 C C . GLU A 1 119 ? 2.477 -16.185 6.591 1.00 96.94 119 GLU A C 1
ATOM 902 O O . GLU A 1 119 ? 3.262 -15.233 6.658 1.00 96.94 119 GLU A O 1
ATOM 907 N N . ASN A 1 120 ? 1.161 -16.021 6.477 1.00 97.38 120 ASN A N 1
ATOM 908 C CA . ASN A 1 120 ? 0.480 -14.749 6.647 1.00 97.38 120 ASN A CA 1
ATOM 909 C C . ASN A 1 120 ? 0.790 -14.226 8.060 1.00 97.38 120 ASN A C 1
ATOM 911 O O . ASN A 1 120 ? 0.269 -14.719 9.063 1.00 97.38 120 ASN A O 1
ATOM 915 N N . SER A 1 121 ? 1.699 -13.250 8.140 1.00 94.81 121 SER A N 1
ATOM 916 C CA . SER A 1 121 ? 2.197 -12.730 9.416 1.00 94.81 121 SER A CA 1
ATOM 917 C C . SER A 1 121 ? 1.107 -12.045 10.251 1.00 94.81 121 SER A C 1
ATOM 919 O O . SER A 1 121 ? 1.119 -12.252 11.464 1.00 94.81 121 SER A O 1
ATOM 921 N N . PRO A 1 122 ? 0.187 -11.232 9.689 1.00 95.19 122 PRO A N 1
ATOM 922 C CA . PRO A 1 122 ? -0.940 -10.703 10.458 1.00 95.19 122 PRO A CA 1
ATOM 923 C C . PRO A 1 122 ? -1.777 -11.790 11.151 1.00 95.19 122 PRO A C 1
ATOM 925 O O . PRO A 1 122 ? -2.040 -11.671 12.350 1.00 95.19 122 PRO A O 1
ATOM 928 N N . TYR A 1 123 ? -2.129 -12.866 10.438 1.00 96.56 123 TYR A N 1
ATOM 929 C CA . TYR A 1 123 ? -2.844 -14.002 11.025 1.00 96.56 123 TYR A CA 1
ATOM 930 C C . TYR A 1 123 ? -2.000 -14.703 12.090 1.00 96.56 123 TYR A C 1
ATOM 932 O O . TYR A 1 123 ? -2.408 -14.797 13.244 1.00 96.56 123 TYR A O 1
ATOM 940 N N . ASN A 1 124 ? -0.784 -15.130 11.731 1.00 95.94 124 ASN A N 1
ATOM 941 C CA . ASN A 1 124 ? 0.097 -15.871 12.631 1.00 95.94 124 ASN A CA 1
ATOM 942 C C . ASN A 1 124 ? 0.348 -15.116 13.948 1.00 95.94 124 ASN A C 1
ATOM 944 O O . ASN A 1 124 ? 0.282 -15.706 15.022 1.00 95.94 124 ASN A O 1
ATOM 948 N N . ARG A 1 125 ? 0.619 -13.807 13.888 1.00 95.12 125 ARG A N 1
ATOM 949 C CA . ARG A 1 125 ? 0.978 -13.026 15.080 1.00 95.12 125 ARG A CA 1
ATOM 950 C C . ARG A 1 125 ? -0.204 -12.691 15.980 1.00 95.12 125 ARG A C 1
ATOM 952 O O . ARG A 1 125 ? 0.020 -12.469 17.164 1.00 95.12 125 ARG A O 1
ATOM 959 N N . THR A 1 126 ? -1.420 -12.627 15.441 1.00 95.38 126 THR A N 1
ATOM 960 C CA . THR A 1 126 ? -2.623 -12.462 16.269 1.00 95.38 126 THR A CA 1
ATOM 961 C C . THR A 1 126 ? -3.033 -13.791 16.897 1.00 95.38 126 THR A C 1
ATOM 963 O O . THR A 1 126 ? -3.220 -13.845 18.103 1.00 95.38 126 THR A O 1
ATOM 966 N N . GLU A 1 127 ? -3.015 -14.892 16.140 1.00 93.50 127 GLU A N 1
ATOM 967 C CA . GLU A 1 127 ? -3.332 -16.235 16.656 1.00 93.50 127 GLU A CA 1
ATOM 968 C C . GLU A 1 127 ? -2.369 -16.706 17.763 1.00 93.50 127 GLU A C 1
ATOM 970 O O . GLU A 1 127 ? -2.797 -17.331 18.735 1.00 93.50 127 GLU A O 1
ATOM 975 N N . THR A 1 128 ? -1.083 -16.355 17.651 1.00 94.38 128 THR A N 1
ATOM 976 C CA . THR A 1 128 ? -0.046 -16.676 18.652 1.00 94.38 128 THR A CA 1
ATOM 977 C C . THR A 1 128 ? 0.057 -15.661 19.798 1.00 94.38 128 THR A C 1
ATOM 979 O O . THR A 1 128 ? 1.009 -15.714 20.583 1.00 94.38 128 THR A O 1
ATOM 982 N N . ASP A 1 129 ? -0.898 -14.733 19.912 1.00 95.00 129 ASP A N 1
ATOM 983 C CA . ASP A 1 129 ? -0.989 -13.725 20.978 1.00 95.00 129 ASP A CA 1
ATOM 984 C C . ASP A 1 129 ? 0.217 -12.755 21.034 1.00 95.00 129 ASP A C 1
ATOM 986 O O . ASP A 1 129 ? 0.468 -12.086 22.043 1.00 95.00 129 ASP A O 1
ATOM 990 N N . TYR A 1 130 ? 0.992 -12.673 19.943 1.00 93.50 130 TYR A N 1
ATOM 991 C CA . TYR A 1 130 ? 2.169 -11.804 19.814 1.00 93.50 130 TYR A CA 1
ATOM 992 C C . TYR A 1 130 ? 1.787 -10.358 19.469 1.00 93.50 130 TYR A C 1
ATOM 994 O O . TYR A 1 130 ? 2.503 -9.418 19.816 1.00 93.50 130 TYR A O 1
ATOM 1002 N N . LEU A 1 131 ? 0.667 -10.172 18.767 1.00 93.81 131 LEU A N 1
ATOM 1003 C CA . LEU A 1 131 ? 0.062 -8.881 18.455 1.00 93.81 131 LEU A CA 1
ATOM 1004 C C . LEU A 1 131 ? -1.426 -8.906 18.817 1.00 93.81 131 LEU A C 1
ATOM 1006 O O . LEU A 1 131 ? -2.128 -9.859 18.499 1.00 93.81 131 LEU A O 1
ATOM 1010 N N . SER A 1 132 ? -1.909 -7.815 19.410 1.00 95.44 132 SER A N 1
ATOM 1011 C CA . SER A 1 132 ? -3.332 -7.555 19.650 1.00 95.44 132 SER A CA 1
ATOM 1012 C C . SER A 1 132 ? -3.762 -6.349 18.816 1.00 95.44 132 SER A C 1
ATOM 1014 O O . SER A 1 132 ? -3.005 -5.380 18.680 1.00 95.44 132 SER A O 1
ATOM 1016 N N . VAL A 1 133 ? -4.967 -6.386 18.247 1.00 95.94 133 VAL A N 1
ATOM 1017 C CA . VAL A 1 133 ? -5.507 -5.263 17.468 1.00 95.94 133 VAL A CA 1
ATOM 1018 C C . VAL A 1 133 ? -5.673 -4.031 18.363 1.00 95.94 133 VAL A C 1
ATOM 1020 O O . VAL A 1 133 ? -6.282 -4.103 19.430 1.00 95.94 133 VAL A O 1
ATOM 1023 N N . GLY A 1 134 ? -5.141 -2.880 17.943 1.00 92.06 134 GLY A N 1
ATOM 1024 C CA . GLY A 1 134 ? -5.170 -1.640 18.727 1.00 92.06 134 GLY A CA 1
ATOM 1025 C C . GLY A 1 134 ? -6.566 -1.019 18.872 1.00 92.06 134 GLY A C 1
ATOM 1026 O O . GLY A 1 134 ? -7.431 -1.216 18.025 1.00 92.06 134 GLY A O 1
ATOM 1027 N N . PHE A 1 135 ? -6.770 -0.214 19.923 1.00 90.62 135 PHE A N 1
ATOM 1028 C CA . PHE A 1 135 ? -8.078 0.359 20.291 1.00 90.62 135 PHE A CA 1
ATOM 1029 C C . PHE A 1 135 ? -8.791 1.120 19.167 1.00 90.62 135 PHE A C 1
ATOM 1031 O O . PHE A 1 135 ? -9.999 0.997 19.029 1.00 90.62 135 PHE A O 1
ATOM 1038 N N . ALA A 1 136 ? -8.049 1.857 18.335 1.00 91.00 136 ALA A N 1
ATOM 1039 C CA . ALA A 1 136 ? -8.610 2.644 17.232 1.00 91.00 136 ALA A CA 1
ATOM 1040 C C . ALA A 1 136 ? -9.249 1.801 16.106 1.00 91.00 136 ALA A C 1
ATOM 1042 O O . ALA A 1 136 ? -9.846 2.363 15.192 1.00 91.00 136 ALA A O 1
ATOM 1043 N N . TRP A 1 137 ? -9.093 0.476 16.152 1.00 95.19 137 TRP A N 1
ATOM 1044 C CA . TRP A 1 137 ? -9.616 -0.478 15.169 1.00 95.19 137 TRP A CA 1
ATOM 1045 C C . TRP A 1 137 ? -10.667 -1.424 15.759 1.00 95.19 137 TRP A C 1
ATOM 1047 O O . TRP A 1 137 ? -11.086 -2.366 15.093 1.00 95.19 137 TRP A O 1
ATOM 1057 N N . ARG A 1 138 ? -11.071 -1.203 17.013 1.00 94.88 138 ARG A N 1
ATOM 1058 C CA . ARG A 1 138 ? -12.095 -1.994 17.703 1.00 94.88 138 ARG A CA 1
ATOM 1059 C C . ARG A 1 138 ? -13.445 -1.301 17.575 1.00 94.88 138 ARG A C 1
ATOM 1061 O O . ARG A 1 138 ? -13.498 -0.075 17.513 1.00 94.88 138 ARG A O 1
ATOM 1068 N N . ASP A 1 139 ? -14.513 -2.094 17.525 1.00 94.12 139 ASP A N 1
ATOM 1069 C CA . ASP A 1 139 ? -15.908 -1.629 17.547 1.00 94.12 139 ASP A CA 1
ATOM 1070 C C . ASP A 1 139 ? -16.247 -0.553 16.493 1.00 94.12 139 ASP A C 1
ATOM 1072 O O . ASP A 1 139 ? -17.143 0.272 16.683 1.00 94.12 139 ASP A O 1
ATOM 1076 N N . LEU A 1 140 ? -15.534 -0.550 15.358 1.00 96.31 140 LEU A N 1
ATOM 1077 C CA . LEU A 1 140 ? -15.836 0.346 14.245 1.00 96.31 140 LEU A CA 1
ATOM 1078 C C . LEU A 1 140 ? -17.196 -0.015 13.653 1.00 96.31 140 LEU A C 1
ATOM 1080 O O . LEU A 1 140 ? -17.498 -1.187 13.427 1.00 96.31 140 LEU A O 1
ATOM 1084 N N . THR A 1 141 ? -18.005 1.003 13.367 1.00 96.62 141 THR A N 1
ATOM 1085 C CA . THR A 1 141 ? -19.343 0.829 12.796 1.00 96.62 141 THR A CA 1
ATOM 1086 C C . THR A 1 141 ? -19.521 1.613 11.502 1.00 96.62 141 THR A C 1
ATOM 1088 O O . THR A 1 141 ? -18.867 2.634 11.263 1.00 96.62 141 THR A O 1
ATOM 1091 N N . VAL A 1 142 ? -20.422 1.122 10.654 1.00 95.81 142 VAL A N 1
ATOM 1092 C CA . VAL A 1 142 ? -20.899 1.772 9.433 1.00 95.81 142 VAL A CA 1
ATOM 1093 C C . VAL A 1 142 ? -22.388 1.470 9.276 1.00 95.81 142 VAL A C 1
ATOM 1095 O O . VAL A 1 142 ? -22.818 0.327 9.409 1.00 95.81 142 VAL A O 1
ATOM 1098 N N . GLY A 1 143 ? -23.211 2.503 9.075 1.00 90.06 143 GLY A N 1
ATOM 1099 C CA . GLY A 1 143 ? -24.670 2.334 9.020 1.00 90.06 143 GLY A CA 1
ATOM 1100 C C . GLY A 1 143 ? -25.283 1.752 10.305 1.00 90.06 143 GLY A C 1
ATOM 1101 O O . GLY A 1 143 ? -26.283 1.046 10.237 1.00 90.06 143 GLY A O 1
ATOM 1102 N N . GLY A 1 144 ? -24.664 1.996 11.466 1.00 92.19 144 GLY A N 1
ATOM 1103 C CA . GLY A 1 144 ? -25.119 1.479 12.764 1.00 92.19 144 GLY A CA 1
ATOM 1104 C C . GLY A 1 144 ? -24.790 0.005 13.037 1.00 92.19 144 GLY A C 1
ATOM 1105 O O . GLY A 1 144 ? -25.138 -0.499 14.101 1.00 92.19 144 GLY A O 1
ATOM 1106 N N . MET A 1 145 ? -24.102 -0.675 12.117 1.00 94.81 145 MET A N 1
ATOM 1107 C CA . MET A 1 145 ? -23.663 -2.068 12.253 1.00 94.81 145 MET A CA 1
ATOM 1108 C C . MET A 1 145 ? -22.132 -2.146 12.331 1.00 94.81 145 MET A C 1
ATOM 1110 O O . MET A 1 145 ? -21.472 -1.215 11.864 1.00 94.81 145 MET A O 1
ATOM 1114 N N . PRO A 1 146 ? -21.542 -3.224 12.886 1.00 96.44 146 PRO A N 1
ATOM 1115 C CA . PRO A 1 146 ? -20.097 -3.444 12.823 1.00 96.44 146 PRO A CA 1
ATOM 1116 C C . PRO A 1 146 ? -19.573 -3.346 11.385 1.00 96.44 146 PRO A C 1
ATOM 1118 O O . PRO A 1 146 ? -20.181 -3.899 10.468 1.00 96.44 146 PRO A O 1
ATOM 1121 N N . ASP A 1 147 ? -18.465 -2.633 11.181 1.00 97.94 147 ASP A N 1
ATOM 1122 C CA . ASP A 1 147 ? -17.890 -2.432 9.851 1.00 97.94 147 ASP A CA 1
ATOM 1123 C C . ASP A 1 147 ? -17.268 -3.743 9.335 1.00 97.94 147 ASP A C 1
ATOM 1125 O O . ASP A 1 147 ? -16.273 -4.211 9.899 1.00 97.94 147 ASP A O 1
ATOM 1129 N N . PRO A 1 148 ? -17.808 -4.349 8.259 1.00 97.38 148 PRO A N 1
ATOM 1130 C CA . PRO A 1 148 ? -17.362 -5.660 7.788 1.00 97.38 148 PRO A CA 1
ATOM 1131 C C . PRO A 1 148 ? -15.932 -5.647 7.230 1.00 97.38 148 PRO A C 1
ATOM 1133 O O . PRO A 1 148 ? -15.352 -6.709 7.011 1.00 97.38 148 PRO A O 1
ATOM 1136 N N . ARG A 1 149 ? -15.346 -4.466 6.993 1.00 97.88 149 ARG A N 1
ATOM 1137 C CA . ARG A 1 149 ? -13.972 -4.313 6.487 1.00 97.88 149 ARG A CA 1
ATOM 1138 C C . ARG A 1 149 ? -12.916 -4.465 7.578 1.00 97.88 149 ARG A C 1
ATOM 1140 O O . ARG A 1 149 ? -11.770 -4.793 7.274 1.00 97.88 149 ARG A O 1
ATOM 1147 N N . VAL A 1 150 ? -13.300 -4.254 8.839 1.00 98.00 150 VAL A N 1
ATOM 1148 C CA . VAL A 1 150 ? -12.414 -4.341 10.010 1.00 98.00 150 VAL A CA 1
ATOM 1149 C C . VAL A 1 150 ? -12.980 -5.354 11.016 1.00 98.00 150 VAL A C 1
ATOM 1151 O O . VAL A 1 150 ? -13.348 -4.988 12.133 1.00 98.00 150 VAL A O 1
ATOM 1154 N N . PRO A 1 151 ? -13.094 -6.643 10.643 1.00 96.88 151 PRO A N 1
ATOM 1155 C CA . PRO A 1 151 ? -13.655 -7.642 11.535 1.00 96.88 151 PRO A CA 1
ATOM 1156 C C . PRO A 1 151 ? -12.609 -8.026 12.590 1.00 96.88 151 PRO A C 1
ATOM 1158 O O . PRO A 1 151 ? -11.502 -8.468 12.269 1.00 96.88 151 PRO A O 1
ATOM 1161 N N . VAL A 1 152 ? -12.947 -7.827 13.863 1.00 97.38 152 VAL A N 1
ATOM 1162 C CA . VAL A 1 152 ? -12.067 -8.079 15.012 1.00 97.38 152 VAL A CA 1
ATOM 1163 C C . VAL A 1 152 ? -12.868 -8.679 16.161 1.00 97.38 152 VAL A C 1
ATOM 1165 O O . VAL A 1 152 ? -14.074 -8.451 16.263 1.00 97.38 152 VAL A O 1
ATOM 1168 N N . VAL A 1 153 ? -12.213 -9.436 17.040 1.00 96.69 153 VAL A N 1
ATOM 1169 C CA . VAL A 1 153 ? -12.879 -10.090 18.173 1.00 96.69 153 VAL A CA 1
ATOM 1170 C C . VAL A 1 153 ? -12.038 -10.020 19.438 1.00 96.69 153 VAL A C 1
ATOM 1172 O O . VAL A 1 153 ? -10.836 -10.273 19.415 1.00 96.69 153 VAL A O 1
ATOM 1175 N N . ASN A 1 154 ? -12.680 -9.709 20.565 1.00 96.75 154 ASN A N 1
ATOM 1176 C CA . ASN A 1 154 ? -12.075 -9.899 21.877 1.00 96.75 154 ASN A CA 1
ATOM 1177 C C . ASN A 1 154 ? -12.069 -11.392 22.210 1.00 96.75 154 ASN A C 1
ATOM 1179 O O . ASN A 1 154 ? -13.125 -12.016 22.308 1.00 96.75 154 ASN A O 1
ATOM 1183 N N . THR A 1 155 ? -10.887 -11.959 22.409 1.00 96.81 155 THR A N 1
ATOM 1184 C CA . THR A 1 155 ? -10.739 -13.397 22.658 1.00 96.81 155 THR A CA 1
ATOM 1185 C C . THR A 1 155 ? -10.983 -13.782 24.121 1.00 96.81 155 THR A C 1
ATOM 1187 O O . THR A 1 155 ? -11.066 -14.966 24.438 1.00 96.81 155 THR A O 1
ATOM 1190 N N . GLY A 1 156 ? -11.044 -12.802 25.032 1.00 96.56 156 GLY A N 1
ATOM 1191 C CA . GLY A 1 156 ? -11.051 -13.021 26.481 1.00 96.56 156 GLY A CA 1
ATOM 1192 C C . GLY A 1 156 ? -9.703 -13.477 27.056 1.00 96.56 156 GLY A C 1
ATOM 1193 O O . GLY A 1 156 ? -9.597 -13.688 28.264 1.00 96.56 156 GLY A O 1
ATOM 1194 N N . ARG A 1 157 ? -8.673 -13.628 26.212 1.00 96.06 157 ARG A N 1
ATOM 1195 C CA . ARG A 1 157 ? -7.305 -13.991 26.603 1.00 96.06 157 ARG A CA 1
ATOM 1196 C C . ARG A 1 157 ? -6.457 -12.745 26.862 1.00 96.06 157 ARG A C 1
ATOM 1198 O O . ARG A 1 157 ? -6.823 -11.625 26.496 1.00 96.06 157 ARG A O 1
ATOM 1205 N N . LYS A 1 158 ? -5.289 -12.966 27.461 1.00 95.81 158 LYS A N 1
ATOM 1206 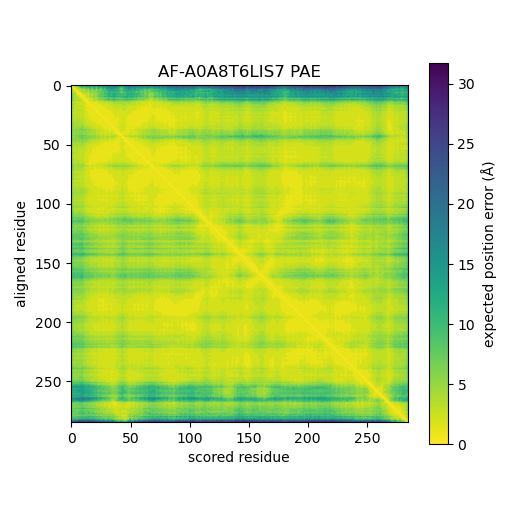C CA . LYS A 1 158 ? -4.205 -11.983 27.530 1.00 95.81 158 LYS A CA 1
ATOM 1207 C C . LYS A 1 158 ? -3.158 -12.284 26.463 1.00 95.81 158 LYS A C 1
ATOM 1209 O O . LYS A 1 158 ? -2.954 -13.447 26.125 1.00 95.81 158 LYS A O 1
ATOM 1214 N N . GLY A 1 159 ? -2.504 -11.239 25.964 1.00 94.56 159 GLY A N 1
ATOM 1215 C CA . GLY A 1 159 ? -1.330 -11.356 25.105 1.00 94.56 159 GLY A CA 1
ATOM 1216 C C . GLY A 1 159 ? -0.160 -12.040 25.821 1.00 94.56 159 GLY A C 1
ATOM 1217 O O . GLY A 1 159 ? -0.202 -12.276 27.030 1.00 94.56 159 GLY A O 1
ATOM 1218 N N . GLN A 1 160 ? 0.934 -12.291 25.097 1.00 93.56 160 GLN A N 1
ATOM 1219 C CA . GLN A 1 160 ? 2.154 -12.918 25.650 1.00 93.56 160 GLN A CA 1
ATOM 1220 C C . GLN A 1 160 ? 2.786 -12.148 26.830 1.00 93.56 160 GLN A C 1
ATOM 1222 O O . GLN A 1 160 ? 3.612 -12.694 27.557 1.00 93.56 160 GLN A O 1
ATOM 1227 N N . ASP A 1 161 ? 2.421 -10.879 27.030 1.00 91.19 161 ASP A N 1
ATOM 1228 C CA . ASP A 1 161 ? 2.862 -10.073 28.172 1.00 91.19 161 ASP A CA 1
ATOM 1229 C C . ASP A 1 161 ? 2.048 -10.298 29.458 1.00 91.19 161 ASP A C 1
ATOM 1231 O O . ASP A 1 161 ? 2.406 -9.743 30.493 1.00 91.19 161 ASP A O 1
ATOM 1235 N N . GLY A 1 162 ? 0.969 -11.086 29.406 1.00 92.88 162 GLY A N 1
ATOM 1236 C CA . GLY A 1 162 ? 0.085 -11.367 30.539 1.00 92.88 162 GLY A CA 1
ATOM 1237 C C . GLY A 1 162 ? -0.858 -10.223 30.934 1.00 92.88 162 GLY A C 1
ATOM 1238 O O . GLY A 1 162 ? -1.707 -10.422 31.799 1.00 92.88 162 GLY A O 1
ATOM 1239 N N . GLU A 1 163 ? -0.772 -9.058 30.289 1.00 91.69 163 GLU A N 1
ATOM 1240 C CA . GLU A 1 163 ? -1.468 -7.829 30.702 1.00 91.69 163 GLU A CA 1
ATOM 1241 C C . GLU A 1 163 ? -2.438 -7.322 29.627 1.00 91.69 163 GLU A C 1
ATOM 1243 O O . GLU A 1 163 ? -3.581 -6.955 29.921 1.00 91.69 163 GLU A O 1
ATOM 1248 N N . THR A 1 164 ? -2.015 -7.335 28.363 1.00 92.56 164 THR A N 1
ATOM 1249 C CA . THR A 1 164 ? -2.772 -6.761 27.246 1.00 92.56 164 THR A CA 1
ATOM 1250 C C . THR A 1 164 ? -3.962 -7.646 26.886 1.00 92.56 164 THR A C 1
ATOM 1252 O O . THR A 1 164 ? -3.786 -8.832 26.628 1.00 92.56 164 THR A O 1
ATOM 1255 N N . ASP A 1 165 ? -5.175 -7.088 26.815 1.00 94.31 165 ASP A N 1
ATOM 1256 C CA . ASP A 1 165 ? -6.332 -7.830 26.293 1.00 94.31 165 ASP A CA 1
ATOM 1257 C C . ASP A 1 165 ? -6.097 -8.226 24.833 1.00 94.31 165 ASP A C 1
ATOM 1259 O O . ASP A 1 165 ? -5.814 -7.371 23.978 1.00 94.31 165 ASP A O 1
ATOM 1263 N N . GLN A 1 166 ? -6.239 -9.518 24.543 1.00 96.81 166 GLN A N 1
ATOM 1264 C CA . GLN A 1 166 ? -5.993 -10.060 23.218 1.00 96.81 166 GLN A CA 1
ATOM 1265 C C . GLN A 1 166 ? -7.221 -9.889 22.322 1.00 96.81 166 GLN A C 1
ATOM 1267 O O . GLN A 1 166 ? -8.279 -10.486 22.557 1.00 96.81 166 GLN A O 1
ATOM 1272 N N . TRP A 1 167 ? -7.042 -9.090 21.273 1.00 97.50 167 TRP A N 1
ATOM 1273 C CA . TRP A 1 167 ? -8.003 -8.898 20.200 1.00 97.50 167 TRP A CA 1
ATOM 1274 C C . TRP A 1 167 ? -7.436 -9.450 18.903 1.00 97.50 167 TRP A C 1
ATOM 1276 O O . TRP A 1 167 ? -6.423 -8.945 18.410 1.00 97.50 167 TRP A O 1
ATOM 1286 N N . ASP A 1 168 ? -8.125 -10.438 18.344 1.00 97.38 168 ASP A N 1
ATOM 1287 C CA . ASP A 1 168 ? -7.736 -11.062 17.087 1.00 97.38 168 ASP A CA 1
ATOM 1288 C C . ASP A 1 168 ? -8.391 -10.334 15.917 1.00 97.38 168 ASP A C 1
ATOM 1290 O O . ASP A 1 168 ? -9.533 -9.873 15.990 1.00 97.38 168 ASP A O 1
ATOM 1294 N N . GLN A 1 169 ? -7.648 -10.238 14.820 1.00 97.06 169 GLN A N 1
ATOM 1295 C CA . GLN A 1 169 ? -8.199 -9.848 13.530 1.00 97.06 169 GLN A CA 1
ATOM 1296 C C . GLN A 1 169 ? -8.879 -11.059 12.883 1.00 97.06 169 GLN A C 1
ATOM 1298 O O . GLN A 1 169 ? -8.389 -12.177 13.005 1.00 97.06 169 GLN A O 1
ATOM 1303 N N . LEU A 1 170 ? -9.980 -10.834 12.171 1.00 97.19 170 LEU A N 1
ATOM 1304 C CA . LEU A 1 170 ? -10.731 -11.873 11.456 1.00 97.19 170 LEU A CA 1
ATOM 1305 C C . LEU A 1 170 ? -10.739 -11.648 9.936 1.00 97.19 170 LEU A C 1
ATOM 1307 O O . LEU A 1 170 ? -11.498 -12.293 9.218 1.00 97.19 170 LEU A O 1
ATOM 1311 N N . LYS A 1 171 ? -9.926 -10.706 9.440 1.00 97.19 171 LYS A N 1
ATOM 1312 C CA . LYS A 1 171 ? -9.816 -10.409 8.006 1.00 97.19 171 LYS A CA 1
ATOM 1313 C C . LYS A 1 171 ? -9.108 -11.544 7.271 1.00 97.19 171 LYS A C 1
ATOM 1315 O O . LYS A 1 171 ? -9.534 -11.935 6.191 1.00 97.19 171 LYS A O 1
ATOM 1320 N N . TYR A 1 172 ? -8.050 -12.062 7.883 1.00 97.88 172 TYR A N 1
ATOM 1321 C CA . TYR A 1 172 ? -7.392 -13.300 7.500 1.00 97.88 172 TYR A CA 1
ATOM 1322 C C . TYR A 1 172 ? -7.783 -14.386 8.504 1.00 97.88 172 TYR A C 1
ATOM 1324 O O . TYR A 1 172 ? -7.784 -14.153 9.712 1.00 97.88 172 TYR A O 1
ATOM 1332 N N . THR A 1 173 ? -8.107 -15.562 7.996 1.00 96.88 173 THR A N 1
ATOM 1333 C CA . THR A 1 173 ? -8.636 -16.740 8.687 1.00 96.88 173 THR A CA 1
ATOM 1334 C C . THR A 1 173 ? -7.668 -17.924 8.682 1.00 96.88 173 THR A C 1
ATOM 1336 O O . THR A 1 173 ? -7.938 -18.938 9.324 1.00 96.88 173 THR A O 1
ATOM 1339 N N . SER A 1 174 ? -6.533 -17.807 7.983 1.00 96.81 174 SER A N 1
ATOM 1340 C CA . SER A 1 174 ? -5.525 -18.861 7.882 1.00 96.81 174 SER A CA 1
ATOM 1341 C C . SER A 1 174 ? -4.099 -18.313 7.692 1.00 96.81 174 SER A C 1
ATOM 1343 O O . SER A 1 174 ? -3.881 -17.140 7.378 1.00 96.81 174 SER A O 1
ATOM 1345 N N . ARG A 1 175 ? -3.102 -19.194 7.859 1.00 96.88 175 ARG A N 1
ATOM 1346 C CA . ARG A 1 175 ? -1.675 -18.900 7.621 1.00 96.88 175 ARG A CA 1
ATOM 1347 C C . ARG A 1 175 ? -1.322 -18.793 6.132 1.00 96.88 175 ARG A C 1
ATOM 1349 O O . ARG A 1 175 ? -0.225 -18.340 5.820 1.00 96.88 175 ARG A O 1
ATOM 1356 N N . ASP A 1 176 ? -2.190 -19.226 5.228 1.00 97.62 176 ASP A N 1
ATOM 1357 C CA . ASP A 1 176 ? -2.028 -19.143 3.774 1.00 97.62 176 ASP A CA 1
ATOM 1358 C C . ASP A 1 176 ? -2.936 -18.112 3.104 1.00 97.62 176 ASP A C 1
ATOM 1360 O O . ASP A 1 176 ? -2.808 -17.902 1.897 1.00 97.62 176 ASP A O 1
ATOM 1364 N N . ASP A 1 177 ? -3.783 -17.416 3.866 1.00 98.25 177 ASP A N 1
ATOM 1365 C CA . ASP A 1 177 ? -4.639 -16.378 3.305 1.00 98.25 177 ASP A CA 1
ATOM 1366 C C . ASP A 1 177 ? -3.802 -15.325 2.556 1.00 98.25 177 ASP A C 1
ATOM 1368 O O . ASP A 1 177 ? -2.825 -14.793 3.105 1.00 98.25 177 ASP A O 1
ATOM 1372 N N . PRO A 1 178 ? -4.161 -15.013 1.298 1.00 97.69 178 PRO A N 1
ATOM 1373 C CA . PRO A 1 178 ? -3.410 -14.079 0.481 1.00 97.69 178 PRO A CA 1
ATOM 1374 C C . PRO A 1 178 ? -3.569 -12.639 0.969 1.00 97.69 178 PRO A C 1
ATOM 1376 O O . PRO A 1 178 ? -4.625 -12.249 1.465 1.00 97.69 178 PRO A O 1
ATOM 1379 N N . ILE A 1 179 ? -2.542 -11.822 0.730 1.00 97.44 179 ILE A N 1
ATOM 1380 C CA . ILE A 1 179 ? -2.600 -10.370 0.950 1.00 97.44 179 ILE A CA 1
ATOM 1381 C C . ILE A 1 179 ? -2.528 -9.668 -0.411 1.00 97.44 179 ILE A C 1
ATOM 1383 O O . ILE A 1 179 ? -1.579 -9.924 -1.161 1.00 97.44 179 ILE A O 1
ATOM 1387 N N . PRO A 1 180 ? -3.494 -8.803 -0.771 1.00 97.31 180 PRO A N 1
ATOM 1388 C CA . PRO A 1 180 ? -3.430 -8.037 -2.010 1.00 97.31 180 PRO A CA 1
ATOM 1389 C C . PRO A 1 180 ? -2.182 -7.144 -2.076 1.00 97.31 180 PRO A C 1
ATOM 1391 O O . PRO A 1 180 ? -1.869 -6.426 -1.135 1.00 97.31 180 PRO A O 1
ATOM 1394 N N . ILE A 1 181 ? -1.481 -7.178 -3.211 1.00 97.12 181 ILE A N 1
ATOM 1395 C CA . ILE A 1 181 ? -0.391 -6.246 -3.555 1.00 97.12 181 ILE A CA 1
ATOM 1396 C C . ILE A 1 181 ? -0.939 -5.092 -4.402 1.00 97.12 181 ILE A C 1
ATOM 1398 O O . ILE A 1 181 ? -0.506 -3.953 -4.276 1.00 97.12 181 ILE A O 1
ATOM 1402 N N . ALA A 1 182 ? -1.872 -5.412 -5.301 1.00 98.56 182 ALA A N 1
ATOM 1403 C CA . ALA A 1 182 ? -2.510 -4.466 -6.203 1.00 98.56 182 ALA A CA 1
ATOM 1404 C C . ALA A 1 182 ? -3.980 -4.842 -6.347 1.00 98.56 182 ALA A C 1
ATOM 1406 O O . ALA A 1 182 ? -4.306 -6.022 -6.510 1.00 98.56 182 ALA A O 1
ATOM 1407 N N . SER A 1 183 ? -4.876 -3.861 -6.327 1.00 98.75 183 SER A N 1
ATOM 1408 C CA . SER A 1 183 ? -6.297 -4.137 -6.513 1.00 98.75 183 SER A CA 1
ATOM 1409 C C . SER A 1 183 ? -7.036 -3.013 -7.219 1.00 98.75 183 SER A C 1
ATOM 1411 O O . SER A 1 183 ? -6.652 -1.846 -7.171 1.00 98.75 183 SER A O 1
ATOM 1413 N N . TRP A 1 184 ? -8.163 -3.365 -7.827 1.00 98.88 184 TRP A N 1
ATOM 1414 C CA . TRP A 1 184 ? -9.125 -2.397 -8.331 1.00 98.88 184 TRP A CA 1
ATOM 1415 C C . TRP A 1 184 ? -9.653 -1.473 -7.229 1.00 98.88 184 TRP A C 1
ATOM 1417 O O . TRP A 1 184 ? -9.861 -0.291 -7.480 1.00 98.88 184 TRP A O 1
ATOM 1427 N N . ARG A 1 185 ? -9.817 -1.973 -5.995 1.00 98.75 185 ARG A N 1
ATOM 1428 C CA . ARG A 1 185 ? -10.217 -1.137 -4.850 1.00 98.75 185 ARG A CA 1
ATOM 1429 C C . ARG A 1 185 ? -9.207 -0.017 -4.614 1.00 98.75 185 ARG A C 1
ATOM 1431 O O . ARG A 1 185 ? -9.602 1.125 -4.418 1.00 98.75 185 ARG A O 1
ATOM 1438 N N . GLU A 1 186 ? -7.911 -0.318 -4.693 1.00 98.81 186 GLU A N 1
ATOM 1439 C CA . GLU A 1 186 ? -6.861 0.702 -4.590 1.00 98.81 186 GLU A CA 1
ATOM 1440 C C . GLU A 1 186 ? -6.949 1.715 -5.727 1.00 98.81 186 GLU A C 1
ATOM 1442 O O . GLU A 1 186 ? -6.905 2.915 -5.464 1.00 98.81 186 GLU A O 1
ATOM 1447 N N . ALA A 1 187 ? -7.178 1.249 -6.956 1.00 98.94 187 ALA A N 1
ATOM 1448 C CA . ALA A 1 187 ? -7.422 2.129 -8.092 1.00 98.94 187 ALA A CA 1
ATOM 1449 C C . ALA A 1 187 ? -8.624 3.063 -7.851 1.00 98.94 187 ALA A C 1
ATOM 1451 O O . ALA A 1 187 ? -8.533 4.251 -8.141 1.00 98.94 187 ALA A O 1
ATOM 1452 N N . GLN A 1 188 ? -9.718 2.584 -7.247 1.00 98.94 188 GLN A N 1
ATOM 1453 C CA . GLN A 1 188 ? -10.858 3.442 -6.903 1.00 98.94 188 GLN A CA 1
ATOM 1454 C C . GLN A 1 188 ? -10.492 4.536 -5.898 1.00 98.94 188 GLN A C 1
ATOM 1456 O O . GLN A 1 188 ? -10.869 5.686 -6.100 1.00 98.94 188 GLN A O 1
ATOM 1461 N N . PHE A 1 189 ? -9.717 4.225 -4.858 1.00 98.88 189 PHE A N 1
ATOM 1462 C CA . PHE A 1 189 ? -9.259 5.257 -3.923 1.00 98.88 189 PHE A CA 1
ATOM 1463 C C . PHE A 1 189 ? -8.295 6.256 -4.571 1.00 98.88 189 PHE A C 1
ATOM 1465 O O . PHE A 1 189 ? -8.367 7.441 -4.258 1.00 98.88 189 PHE A O 1
ATOM 1472 N N . ILE A 1 190 ? -7.453 5.812 -5.510 1.00 98.94 190 ILE A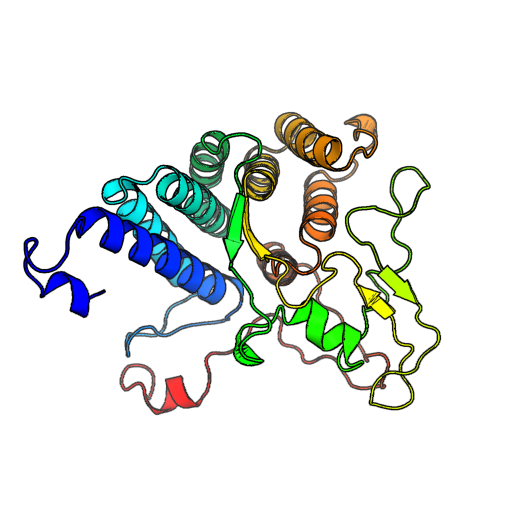 N 1
ATOM 1473 C CA . ILE A 1 190 ? -6.595 6.716 -6.288 1.00 98.94 190 ILE A CA 1
ATOM 1474 C C . ILE A 1 190 ? -7.443 7.646 -7.165 1.00 98.94 190 ILE A C 1
ATOM 1476 O O . ILE A 1 190 ? -7.201 8.849 -7.178 1.00 98.94 190 ILE A O 1
ATOM 1480 N N . ILE A 1 191 ? -8.469 7.125 -7.850 1.00 98.94 191 ILE A N 1
ATOM 1481 C CA . ILE A 1 191 ? -9.425 7.945 -8.615 1.00 98.94 191 ILE A CA 1
ATOM 1482 C C . ILE A 1 191 ? -10.108 8.951 -7.694 1.00 98.94 191 ILE A C 1
ATOM 1484 O O . ILE A 1 191 ? -10.211 10.125 -8.046 1.00 98.94 191 ILE A O 1
ATOM 1488 N N . ALA A 1 192 ? -10.568 8.501 -6.525 1.00 98.88 192 ALA A N 1
ATOM 1489 C CA . ALA A 1 192 ? -11.296 9.354 -5.605 1.00 98.88 192 ALA A CA 1
ATOM 1490 C C . ALA A 1 192 ? -10.458 10.550 -5.166 1.00 98.88 192 ALA A C 1
ATOM 1492 O O . ALA A 1 192 ? -10.901 11.692 -5.257 1.00 98.88 192 ALA A O 1
ATOM 1493 N N . GLU A 1 193 ? -9.219 10.297 -4.772 1.00 98.69 193 GLU A N 1
ATOM 1494 C CA . GLU A 1 193 ? -8.328 11.350 -4.319 1.00 98.69 193 GLU A CA 1
ATOM 1495 C C . GLU A 1 193 ? -7.829 12.251 -5.456 1.00 98.69 193 GLU A C 1
ATOM 1497 O O . GLU A 1 193 ? -7.736 13.466 -5.301 1.00 98.69 193 GLU A O 1
ATOM 1502 N N . ALA A 1 194 ? -7.556 11.682 -6.631 1.00 98.69 194 ALA A N 1
ATOM 1503 C CA . ALA A 1 194 ? -7.066 12.444 -7.772 1.00 98.69 194 ALA A CA 1
ATOM 1504 C C . ALA A 1 194 ? -8.144 13.310 -8.443 1.00 98.69 194 ALA A C 1
ATOM 1506 O O . ALA A 1 194 ? -7.826 14.352 -9.021 1.00 98.69 194 ALA A O 1
ATOM 1507 N N . ARG A 1 195 ? -9.412 12.875 -8.418 1.00 98.38 195 ARG A N 1
ATOM 1508 C CA . ARG A 1 195 ? -10.525 13.556 -9.103 1.00 98.38 195 ARG A CA 1
ATOM 1509 C C . ARG A 1 195 ? -11.381 14.417 -8.174 1.00 98.38 195 ARG A C 1
ATOM 1511 O O . ARG A 1 195 ? -11.887 15.438 -8.633 1.00 98.38 195 ARG A O 1
ATOM 1518 N N . MET A 1 196 ? -11.523 14.042 -6.899 1.00 97.88 196 MET A N 1
ATOM 1519 C CA . MET A 1 196 ? -12.367 14.722 -5.904 1.00 97.88 196 MET A CA 1
ATOM 1520 C C . MET A 1 196 ? -13.854 14.832 -6.321 1.00 97.88 196 MET A C 1
ATOM 1522 O O . MET A 1 196 ? -14.298 14.278 -7.332 1.00 97.88 196 MET A O 1
ATOM 1526 N N . GLY A 1 197 ? -14.665 15.515 -5.504 1.00 97.19 197 GLY A N 1
ATOM 1527 C CA . GLY A 1 197 ? -16.065 15.833 -5.813 1.00 97.19 197 GLY A CA 1
ATOM 1528 C C . GLY A 1 197 ? -16.937 14.604 -6.101 1.00 97.19 197 GLY A C 1
ATOM 1529 O O . GLY A 1 197 ? -16.826 13.577 -5.437 1.00 97.19 197 GLY A O 1
ATOM 1530 N N . GLN A 1 198 ? -17.820 14.704 -7.100 1.00 97.81 198 GLN A N 1
ATOM 1531 C CA . GLN A 1 198 ? -18.737 13.610 -7.444 1.00 97.81 198 GLN A CA 1
ATOM 1532 C C . GLN A 1 198 ? -17.998 12.343 -7.894 1.00 97.81 198 GLN A C 1
ATOM 1534 O O . GLN A 1 198 ? -18.382 11.247 -7.504 1.00 97.81 198 GLN A O 1
ATOM 1539 N N . ALA A 1 199 ? -16.900 12.484 -8.642 1.00 97.94 199 ALA A N 1
ATOM 1540 C CA . ALA A 1 199 ? -16.103 11.342 -9.083 1.00 97.94 199 ALA A CA 1
ATOM 1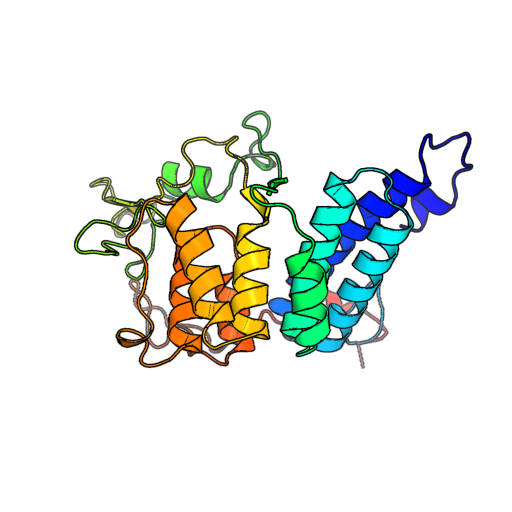541 C C . ALA A 1 199 ? -15.507 10.566 -7.897 1.00 97.94 199 ALA A C 1
ATOM 1543 O O . ALA A 1 199 ? -15.431 9.337 -7.942 1.00 97.94 199 ALA A O 1
ATOM 1544 N N . ALA A 1 200 ? -15.134 11.274 -6.825 1.00 98.69 200 ALA A N 1
ATOM 1545 C CA . ALA A 1 200 ? -14.718 10.649 -5.579 1.00 98.69 200 ALA A CA 1
ATOM 1546 C C . ALA A 1 200 ? -15.849 9.904 -4.892 1.00 98.69 200 ALA A C 1
ATOM 1548 O O . ALA A 1 200 ? -15.677 8.734 -4.564 1.00 98.69 200 ALA A O 1
ATOM 1549 N N . LEU A 1 201 ? -17.014 10.534 -4.742 1.00 98.62 201 LEU A N 1
ATOM 1550 C CA . LEU A 1 201 ? -18.173 9.882 -4.140 1.00 98.62 201 LEU A CA 1
ATOM 1551 C C . LEU A 1 201 ? -18.559 8.600 -4.894 1.00 98.62 201 LEU A C 1
ATOM 1553 O O . LEU A 1 201 ? -18.781 7.560 -4.276 1.00 98.62 201 LEU A O 1
ATOM 1557 N N . ASP A 1 202 ? -18.562 8.650 -6.227 1.00 98.69 202 ASP A N 1
ATOM 1558 C CA . ASP A 1 202 ? -18.877 7.496 -7.070 1.00 98.69 202 ASP A CA 1
ATOM 1559 C C . ASP A 1 202 ? -17.841 6.374 -6.898 1.00 98.69 202 ASP A C 1
ATOM 1561 O O . ASP A 1 202 ? -18.200 5.200 -6.820 1.00 98.69 202 ASP A O 1
ATOM 1565 N N . ALA A 1 203 ? -16.551 6.717 -6.820 1.00 98.81 203 ALA A N 1
ATOM 1566 C CA . ALA A 1 203 ? -15.477 5.755 -6.580 1.00 98.81 203 ALA A CA 1
ATOM 1567 C C . ALA A 1 203 ? -15.563 5.106 -5.192 1.00 98.81 203 ALA A C 1
ATOM 1569 O O . ALA A 1 203 ? -15.407 3.889 -5.077 1.00 98.81 203 ALA A O 1
ATOM 1570 N N . LEU A 1 204 ? -15.864 5.890 -4.154 1.00 98.81 204 LEU A N 1
ATOM 1571 C CA . LEU A 1 204 ? -16.094 5.375 -2.806 1.00 98.81 204 LEU A CA 1
ATOM 1572 C C . LEU A 1 204 ? -17.294 4.424 -2.788 1.00 98.81 204 LEU A C 1
ATOM 1574 O O . LEU A 1 204 ? -17.171 3.301 -2.304 1.00 98.81 204 LEU A O 1
ATOM 1578 N N . ASN A 1 205 ? -18.427 4.819 -3.374 1.00 98.75 205 ASN A N 1
ATOM 1579 C CA . ASN A 1 205 ? -19.637 3.995 -3.394 1.00 98.75 205 ASN A CA 1
ATOM 1580 C C . ASN A 1 205 ? -19.449 2.684 -4.172 1.00 98.75 205 ASN A C 1
ATOM 1582 O O . ASN A 1 205 ? -19.897 1.642 -3.700 1.00 98.75 205 ASN A O 1
ATOM 1586 N N . ARG A 1 206 ? -18.666 2.689 -5.261 1.00 98.75 206 ARG A N 1
ATOM 1587 C CA . ARG A 1 206 ? -18.241 1.458 -5.949 1.00 98.75 206 ARG A CA 1
ATOM 1588 C C . ARG A 1 206 ? -17.473 0.495 -5.039 1.00 98.75 206 ARG A C 1
ATOM 1590 O O . ARG A 1 206 ? -17.673 -0.712 -5.113 1.00 98.75 206 ARG A O 1
ATOM 1597 N N . VAL A 1 207 ? -16.598 0.997 -4.163 1.00 98.69 207 VAL A N 1
ATOM 1598 C CA . VAL A 1 207 ? -15.907 0.145 -3.176 1.00 98.69 207 VAL A CA 1
ATOM 1599 C C . VAL A 1 207 ? -16.871 -0.320 -2.086 1.00 98.69 207 VAL A C 1
ATOM 1601 O O . VAL A 1 207 ? -16.808 -1.475 -1.673 1.00 98.69 207 VAL A O 1
ATOM 1604 N N . ARG A 1 208 ? -17.781 0.543 -1.631 1.00 98.56 208 ARG A N 1
ATOM 1605 C CA . ARG A 1 208 ? -18.787 0.212 -0.610 1.00 98.56 208 ARG A CA 1
ATOM 1606 C C . ARG A 1 208 ? -19.737 -0.897 -1.065 1.00 98.56 208 ARG A C 1
ATOM 1608 O O . ARG A 1 208 ? -20.047 -1.776 -0.260 1.00 98.56 208 ARG A O 1
ATOM 1615 N N . ASP A 1 209 ? -20.093 -0.931 -2.348 1.00 98.44 209 ASP A N 1
ATOM 1616 C CA . ASP A 1 209 ? -20.881 -2.013 -2.950 1.00 98.44 209 ASP A CA 1
ATOM 1617 C C . ASP A 1 209 ? -20.221 -3.387 -2.787 1.00 98.44 209 ASP A C 1
ATOM 1619 O O . ASP A 1 209 ? -20.902 -4.362 -2.468 1.00 98.44 209 ASP A O 1
ATOM 1623 N N . VAL A 1 210 ? -18.889 -3.469 -2.898 1.00 97.69 210 VAL A N 1
ATOM 1624 C CA . VAL A 1 210 ? -18.135 -4.724 -2.696 1.00 97.69 210 VAL A CA 1
ATOM 1625 C C . VAL A 1 210 ? -18.347 -5.298 -1.292 1.00 97.69 210 VAL A C 1
ATOM 1627 O O . VAL A 1 210 ? -18.330 -6.514 -1.113 1.00 97.69 210 VAL A O 1
ATOM 1630 N N . TYR A 1 211 ? -18.553 -4.433 -0.297 1.00 97.12 211 TYR A N 1
ATOM 1631 C CA . TYR A 1 211 ? -18.746 -4.822 1.101 1.00 97.12 211 TYR A CA 1
ATOM 1632 C C . TYR A 1 211 ? -20.219 -4.843 1.525 1.00 97.12 211 TYR A C 1
ATOM 1634 O O . TYR A 1 211 ? -20.505 -5.128 2.687 1.00 97.12 211 TYR A O 1
ATOM 1642 N N . GLY A 1 212 ? -21.150 -4.534 0.616 1.00 97.06 212 GLY A N 1
ATOM 1643 C CA . GLY A 1 212 ? -22.578 -4.456 0.920 1.00 97.06 212 GLY A CA 1
ATOM 1644 C C . GLY A 1 212 ? -22.923 -3.404 1.980 1.00 97.06 212 GLY A C 1
ATOM 1645 O O . GLY A 1 212 ? -23.884 -3.590 2.725 1.00 97.06 212 GLY A O 1
ATOM 1646 N N . ILE A 1 213 ? -22.134 -2.328 2.087 1.00 97.31 213 ILE A N 1
ATOM 1647 C CA . ILE A 1 213 ? -22.367 -1.248 3.058 1.00 97.31 213 ILE A CA 1
ATOM 1648 C C . ILE A 1 213 ? -23.084 -0.057 2.395 1.00 97.31 213 ILE A C 1
ATOM 1650 O O . ILE A 1 213 ? -22.850 0.205 1.215 1.00 97.31 213 ILE A O 1
ATOM 1654 N N . PRO A 1 214 ? -23.960 0.679 3.115 1.00 97.06 214 PRO A N 1
ATOM 1655 C CA . PRO A 1 214 ? -24.818 1.710 2.515 1.00 97.06 214 PRO A CA 1
ATOM 1656 C C . PRO A 1 214 ? -24.032 2.793 1.778 1.00 97.06 214 PRO A C 1
ATOM 1658 O O . PRO A 1 214 ? -22.991 3.202 2.269 1.00 97.06 214 PRO A O 1
ATOM 1661 N N . HIS A 1 215 ? -24.513 3.316 0.652 1.00 97.75 215 HIS A N 1
ATOM 1662 C CA . HIS A 1 215 ? -23.832 4.415 -0.053 1.00 97.75 215 HIS A CA 1
ATOM 1663 C C . HIS A 1 215 ? -23.754 5.695 0.783 1.00 97.75 215 HIS A C 1
ATOM 1665 O O . HIS A 1 215 ? -24.692 6.016 1.506 1.00 97.75 215 HIS A O 1
ATOM 1671 N N . ILE A 1 216 ? -22.660 6.438 0.619 1.00 97.12 216 ILE A N 1
ATOM 1672 C CA . ILE A 1 216 ? -22.515 7.808 1.119 1.00 97.12 216 ILE A CA 1
ATOM 1673 C C . ILE A 1 216 ? -23.226 8.743 0.138 1.00 97.12 216 ILE A C 1
ATOM 1675 O O . ILE A 1 216 ? -23.103 8.591 -1.082 1.00 97.12 216 ILE A O 1
ATOM 1679 N N . GLN A 1 217 ? -23.957 9.720 0.660 1.00 96.94 217 GLN A N 1
ATOM 1680 C CA . GLN A 1 217 ? -24.553 10.809 -0.106 1.00 96.94 217 GLN A CA 1
ATOM 1681 C C . GLN A 1 217 ? -23.681 12.061 -0.016 1.00 96.94 217 GLN A C 1
ATOM 1683 O O . GLN A 1 217 ? -23.089 12.341 1.020 1.00 96.94 217 GLN A O 1
ATOM 1688 N N . MET A 1 218 ? -23.650 12.878 -1.073 1.00 96.25 218 MET A N 1
ATOM 1689 C CA . MET A 1 218 ? -22.843 14.111 -1.077 1.00 96.25 218 MET A CA 1
ATOM 1690 C C . MET A 1 218 ? -23.229 15.072 0.060 1.00 96.25 218 MET A C 1
ATOM 1692 O O . MET A 1 218 ? -22.386 15.789 0.578 1.00 96.25 218 MET A O 1
ATOM 1696 N N . SER A 1 219 ? -24.497 15.063 0.480 1.00 96.81 219 SER A N 1
ATOM 1697 C CA . SER A 1 219 ? -24.988 15.858 1.613 1.00 96.81 219 SER A CA 1
ATOM 1698 C C . SER A 1 219 ? -24.431 15.433 2.974 1.00 96.81 219 SER A C 1
ATOM 1700 O O . SER A 1 219 ? -24.610 16.163 3.941 1.00 96.81 219 SER A O 1
ATOM 1702 N N . GLU A 1 220 ? -23.827 14.248 3.066 1.00 94.19 220 GLU A N 1
ATOM 1703 C CA . GLU A 1 220 ? -23.214 13.702 4.284 1.00 94.19 220 GLU A CA 1
ATOM 1704 C C . GLU A 1 220 ? -21.702 13.974 4.335 1.00 94.19 220 GLU A C 1
ATOM 1706 O O . GLU A 1 220 ? -21.052 13.651 5.327 1.00 94.19 220 GLU A O 1
ATOM 1711 N N . VAL A 1 221 ? -21.127 14.534 3.263 1.00 97.38 221 VAL A N 1
ATOM 1712 C CA . VAL A 1 221 ? -19.686 14.767 3.141 1.00 97.38 221 VAL A CA 1
ATOM 1713 C C . VAL A 1 221 ? -19.348 16.195 3.566 1.00 97.38 221 VAL A C 1
ATOM 1715 O O . VAL A 1 221 ? -19.511 17.135 2.790 1.00 97.38 221 VAL A O 1
ATOM 1718 N N . ASP A 1 222 ? -18.819 16.339 4.781 1.00 96.12 222 ASP A N 1
ATOM 1719 C CA . ASP A 1 222 ? -18.287 17.615 5.283 1.00 96.12 222 ASP A CA 1
ATOM 1720 C C . ASP A 1 222 ? -16.885 17.913 4.723 1.00 96.12 222 ASP A C 1
ATOM 1722 O O . ASP A 1 222 ? -16.596 19.021 4.270 1.00 96.12 222 ASP A O 1
ATOM 1726 N N . ASP A 1 223 ? -16.013 16.902 4.727 1.00 97.81 223 ASP A N 1
ATOM 1727 C CA . ASP A 1 223 ? -14.661 16.952 4.171 1.00 97.81 223 ASP A CA 1
ATOM 1728 C C . ASP A 1 223 ? -14.439 15.716 3.293 1.00 97.81 223 ASP A C 1
ATOM 1730 O O . ASP A 1 223 ? -14.412 14.573 3.765 1.00 97.81 223 ASP A O 1
ATOM 1734 N 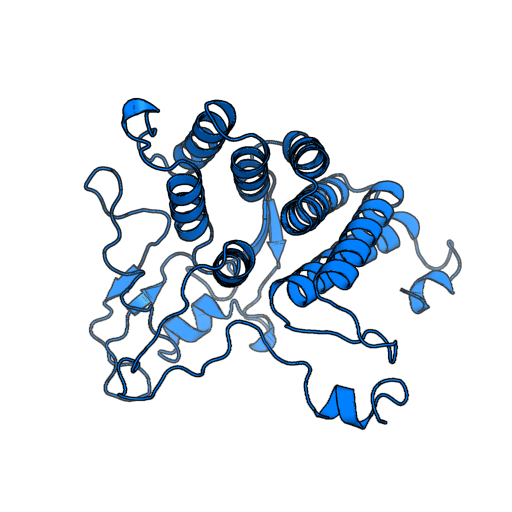N . MET A 1 224 ? -14.292 15.954 1.988 1.00 98.00 224 MET A N 1
ATOM 1735 C CA . MET A 1 224 ? -14.116 14.890 1.005 1.00 98.00 224 MET A CA 1
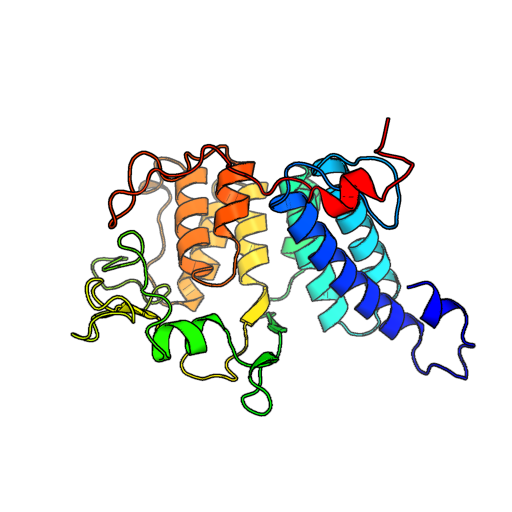ATOM 1736 C C . MET A 1 224 ? -12.813 14.118 1.222 1.00 98.00 224 MET A C 1
ATOM 1738 O O . MET A 1 224 ? -12.822 12.893 1.138 1.00 98.00 224 MET A O 1
ATOM 1742 N N . LEU A 1 225 ? -11.703 14.794 1.528 1.00 98.00 225 LEU A N 1
ATOM 1743 C CA . LEU A 1 225 ? -10.425 14.110 1.719 1.00 98.00 225 LEU A CA 1
ATOM 1744 C C . LEU A 1 225 ? -10.459 13.262 2.992 1.00 98.00 225 LEU A C 1
ATOM 1746 O O . LEU A 1 225 ? -10.076 12.095 2.954 1.00 98.00 225 LEU A O 1
ATOM 1750 N N . ALA A 1 226 ? -10.984 13.801 4.094 1.00 98.00 226 ALA A N 1
ATOM 1751 C CA . ALA A 1 226 ? -11.146 13.033 5.328 1.00 98.00 226 ALA A CA 1
ATOM 1752 C C . ALA A 1 226 ? -12.050 11.803 5.123 1.00 98.00 226 ALA A C 1
ATOM 1754 O O . ALA A 1 226 ? -11.743 10.717 5.618 1.00 98.00 226 ALA A O 1
ATOM 1755 N N . THR A 1 227 ? -13.123 11.948 4.337 1.00 98.31 227 THR A N 1
ATOM 1756 C CA . THR A 1 227 ? -14.023 10.842 3.975 1.00 98.31 227 THR A CA 1
ATOM 1757 C C . THR A 1 227 ? -13.300 9.773 3.152 1.00 98.31 227 THR A C 1
ATOM 1759 O O . THR A 1 227 ? -13.397 8.586 3.467 1.00 98.31 227 THR A O 1
ATOM 1762 N N . ILE A 1 228 ? -12.531 10.181 2.134 1.00 98.62 228 ILE A N 1
ATOM 1763 C CA . ILE A 1 228 ? -11.718 9.269 1.314 1.00 98.62 228 ILE A CA 1
ATOM 1764 C C . ILE A 1 228 ? -10.736 8.497 2.195 1.00 98.62 228 ILE A C 1
ATOM 1766 O O . ILE A 1 228 ? -10.650 7.274 2.090 1.00 98.62 228 ILE A O 1
ATOM 1770 N N . LEU A 1 229 ? -10.012 9.195 3.070 1.00 98.38 229 LEU A N 1
ATOM 1771 C CA . LEU A 1 229 ? -8.974 8.601 3.905 1.00 98.38 229 LEU A CA 1
ATOM 1772 C C . LEU A 1 229 ? -9.540 7.634 4.944 1.00 98.38 229 LEU A C 1
ATOM 1774 O O . LEU A 1 229 ? -8.951 6.576 5.155 1.00 98.38 229 LEU A O 1
ATOM 1778 N N . GLU A 1 230 ? -10.689 7.929 5.553 1.00 97.50 230 GLU A N 1
ATOM 1779 C CA . GLU A 1 230 ? -11.326 7.007 6.498 1.00 97.50 230 GLU A CA 1
ATOM 1780 C C . GLU A 1 230 ? -11.848 5.743 5.791 1.00 97.50 230 GLU A C 1
ATOM 1782 O O . GLU A 1 230 ? -11.615 4.626 6.261 1.00 97.50 230 GLU A O 1
ATOM 1787 N N . GLU A 1 231 ? -12.474 5.881 4.619 1.00 98.31 231 GLU A N 1
ATOM 1788 C CA . GLU A 1 231 ? -12.920 4.734 3.818 1.00 98.31 231 GLU A CA 1
ATOM 1789 C C . GLU A 1 231 ? -11.740 3.882 3.320 1.00 98.31 231 GLU A C 1
ATOM 1791 O O . GLU A 1 231 ? -11.791 2.645 3.375 1.00 98.31 231 GLU A O 1
ATOM 1796 N N . ARG A 1 232 ? -10.652 4.533 2.888 1.00 98.38 232 ARG A N 1
ATOM 1797 C CA . ARG A 1 232 ? -9.404 3.892 2.450 1.00 98.38 232 ARG A CA 1
ATOM 1798 C C . ARG A 1 232 ? -8.750 3.128 3.596 1.00 98.38 232 ARG A C 1
ATOM 1800 O O . ARG A 1 232 ? -8.450 1.942 3.455 1.00 98.38 232 ARG A O 1
ATOM 1807 N N . LYS A 1 233 ? -8.590 3.778 4.749 1.00 97.62 233 LYS A N 1
ATOM 1808 C CA . LYS A 1 233 ? -8.015 3.212 5.973 1.00 97.62 233 LYS A CA 1
ATOM 1809 C C . LYS A 1 233 ? -8.750 1.947 6.417 1.00 97.62 233 LYS A C 1
ATOM 1811 O O . LYS A 1 233 ? -8.102 0.946 6.718 1.00 97.62 233 LYS A O 1
ATOM 1816 N N . ARG A 1 234 ? -10.087 1.966 6.442 1.00 98.25 234 ARG A N 1
ATOM 1817 C CA . ARG A 1 234 ? -10.895 0.793 6.822 1.00 98.25 234 ARG A CA 1
ATOM 1818 C C . ARG A 1 234 ? -10.809 -0.324 5.792 1.00 98.25 234 ARG A C 1
ATOM 1820 O O . ARG A 1 234 ? -10.646 -1.481 6.165 1.00 98.25 234 ARG A O 1
ATOM 1827 N N . THR A 1 235 ? -10.864 0.015 4.505 1.00 98.12 235 THR A N 1
ATOM 1828 C CA . THR A 1 235 ? -10.768 -0.973 3.420 1.00 98.12 235 THR A CA 1
ATOM 1829 C C . THR A 1 235 ? -9.426 -1.710 3.446 1.00 98.12 235 THR A C 1
ATOM 1831 O O . THR A 1 235 ? -9.388 -2.940 3.380 1.00 98.12 235 THR A O 1
ATOM 1834 N N . PHE A 1 236 ? -8.332 -0.973 3.644 1.00 98.06 236 PHE A N 1
ATOM 1835 C CA . PHE A 1 236 ? -6.967 -1.505 3.675 1.00 98.06 236 PHE A CA 1
ATOM 1836 C C . PHE A 1 236 ? -6.459 -1.859 5.076 1.00 98.06 236 PHE A C 1
ATOM 1838 O O . PHE A 1 236 ? -5.247 -1.904 5.317 1.00 98.06 236 PHE A O 1
ATOM 1845 N N . PHE A 1 237 ? -7.365 -2.152 6.011 1.00 97.81 237 PHE A N 1
ATOM 1846 C CA . PHE A 1 237 ? -6.999 -2.707 7.312 1.00 97.81 237 PHE A CA 1
ATOM 1847 C C . PHE A 1 237 ? -6.077 -3.927 7.130 1.00 97.81 237 PHE A C 1
ATOM 1849 O O . PHE A 1 237 ? -6.421 -4.853 6.405 1.00 97.81 237 PHE A O 1
ATOM 1856 N N . LEU A 1 238 ? -4.891 -3.919 7.751 1.00 96.50 238 LEU A N 1
ATOM 1857 C CA . LEU A 1 238 ? -3.849 -4.958 7.610 1.00 96.50 238 LEU A CA 1
ATOM 1858 C C . LEU A 1 238 ? -3.263 -5.152 6.193 1.00 96.50 238 LEU A C 1
ATOM 1860 O O . LEU A 1 238 ? -2.701 -6.209 5.910 1.00 96.50 238 LEU A O 1
ATOM 1864 N N . GLU A 1 239 ? -3.351 -4.144 5.322 1.00 96.00 239 GLU A N 1
ATOM 1865 C CA . GLU A 1 239 ? -2.719 -4.150 3.985 1.00 96.00 239 GLU A CA 1
ATOM 1866 C C . GLU A 1 239 ? -1.569 -3.126 3.860 1.00 96.00 239 GLU A C 1
ATOM 1868 O O . GLU A 1 239 ? -0.963 -2.989 2.807 1.00 96.00 239 GLU A O 1
ATOM 1873 N N . GLY A 1 240 ? -1.214 -2.417 4.941 1.00 92.75 240 GLY A N 1
ATOM 1874 C CA . GLY A 1 240 ? 0.013 -1.603 4.990 1.00 92.75 240 GLY A CA 1
ATOM 1875 C C . GLY A 1 240 ? -0.055 -0.228 4.312 1.00 92.75 240 GLY A C 1
ATOM 1876 O O . GLY A 1 240 ? 0.986 0.329 3.986 1.00 92.75 240 GLY A O 1
ATOM 1877 N N . HIS A 1 241 ? -1.250 0.339 4.118 1.00 95.25 241 HIS A N 1
ATOM 1878 C CA . HIS A 1 241 ? -1.423 1.651 3.466 1.00 95.25 241 HIS A CA 1
ATOM 1879 C C . HIS A 1 241 ? -1.446 2.839 4.441 1.00 95.25 241 HIS A C 1
ATOM 1881 O O . HIS A 1 241 ? -0.957 3.915 4.126 1.00 95.25 241 HIS A O 1
ATOM 1887 N N . TRP A 1 242 ? -1.986 2.657 5.650 1.00 94.62 242 TRP A N 1
ATOM 1888 C CA . TRP A 1 242 ? -2.295 3.793 6.530 1.00 94.62 242 TRP A CA 1
ATOM 1889 C C . TRP A 1 242 ? -1.069 4.617 6.954 1.00 94.62 242 TRP A C 1
ATOM 1891 O O . TRP A 1 242 ? -1.175 5.825 7.125 1.00 94.62 242 TRP A O 1
ATOM 1901 N N . HIS A 1 243 ? 0.101 3.991 7.110 1.00 93.94 243 HIS A N 1
ATOM 1902 C CA . HIS A 1 243 ? 1.320 4.714 7.480 1.00 93.94 243 HIS A CA 1
ATOM 1903 C C . HIS A 1 243 ? 1.728 5.743 6.415 1.00 93.94 243 HIS A C 1
ATOM 1905 O O . HIS A 1 243 ? 2.051 6.876 6.767 1.00 93.94 243 HIS A O 1
ATOM 1911 N N . SER A 1 244 ? 1.665 5.379 5.129 1.00 94.38 244 SER A N 1
ATOM 1912 C CA . SER A 1 244 ? 2.010 6.302 4.046 1.00 94.38 244 SER A CA 1
ATOM 1913 C C . SER A 1 244 ? 0.971 7.412 3.892 1.00 94.38 244 SER A C 1
ATOM 1915 O O . SER A 1 244 ? 1.341 8.567 3.691 1.00 94.38 244 SER A O 1
ATOM 1917 N N . ASP A 1 245 ? -0.313 7.105 4.101 1.00 95.88 245 ASP A N 1
ATOM 1918 C CA . ASP A 1 245 ? -1.382 8.110 4.113 1.00 95.88 245 ASP A CA 1
ATOM 1919 C C . ASP A 1 245 ? -1.178 9.146 5.240 1.00 95.88 245 ASP A C 1
ATOM 1921 O O . ASP A 1 245 ? -1.349 10.345 5.006 1.00 95.88 245 ASP A O 1
ATOM 1925 N N . LEU A 1 246 ? -0.744 8.716 6.437 1.00 95.19 246 LEU A N 1
ATOM 1926 C CA . LEU A 1 246 ? -0.410 9.631 7.537 1.00 95.19 246 LEU A CA 1
ATOM 1927 C C . LEU A 1 246 ? 0.715 10.601 7.152 1.00 95.19 246 LEU A C 1
ATOM 1929 O O . LEU A 1 246 ? 0.614 11.797 7.421 1.00 95.19 246 LEU A O 1
ATOM 1933 N N . ILE A 1 247 ? 1.776 10.095 6.517 1.00 94.31 247 ILE A N 1
ATOM 1934 C CA . ILE A 1 247 ? 2.919 10.910 6.081 1.00 94.31 247 ILE A CA 1
ATOM 1935 C C . ILE A 1 247 ? 2.485 11.898 4.999 1.00 94.31 247 ILE A C 1
ATOM 1937 O O . ILE A 1 247 ? 2.706 13.102 5.135 1.00 94.31 247 ILE A O 1
ATOM 1941 N N . ARG A 1 248 ? 1.855 11.402 3.931 1.00 94.19 248 ARG A N 1
ATOM 1942 C CA . ARG A 1 248 ? 1.541 12.188 2.733 1.00 94.19 248 ARG A CA 1
ATOM 1943 C C . ARG A 1 248 ? 0.582 13.339 3.011 1.00 94.19 248 ARG A C 1
ATOM 1945 O O . ARG A 1 248 ? 0.726 14.409 2.424 1.00 94.19 248 ARG A O 1
ATOM 1952 N N . HIS A 1 249 ? -0.350 13.132 3.938 1.00 95.38 249 HIS A N 1
ATOM 1953 C CA . HIS A 1 249 ? -1.340 14.132 4.339 1.00 95.38 249 HIS A CA 1
ATOM 1954 C C . HIS A 1 249 ? -0.982 14.869 5.630 1.00 95.38 249 HIS A C 1
ATOM 1956 O O . HIS A 1 249 ? -1.799 15.632 6.141 1.00 95.38 249 HIS A O 1
ATOM 1962 N N . ASN A 1 250 ? 0.231 14.663 6.159 1.00 93.81 250 ASN A N 1
ATOM 1963 C CA . ASN A 1 250 ? 0.700 15.271 7.405 1.00 93.81 250 ASN A CA 1
ATOM 1964 C C . ASN A 1 250 ? -0.304 15.094 8.564 1.00 93.81 250 ASN A C 1
ATOM 1966 O O . ASN A 1 250 ? -0.589 16.016 9.334 1.00 93.81 250 ASN A O 1
ATOM 1970 N N . ILE A 1 251 ? -0.883 13.897 8.659 1.00 93.44 251 ILE A N 1
ATOM 1971 C CA . ILE A 1 251 ? -1.816 13.533 9.720 1.00 93.44 251 ILE A CA 1
ATOM 1972 C C . ILE A 1 251 ? -1.002 13.159 10.949 1.00 93.44 251 ILE A C 1
ATOM 1974 O O . ILE A 1 251 ? -0.028 12.408 10.886 1.00 93.44 251 ILE A O 1
ATOM 1978 N N . GLN A 1 252 ? -1.437 13.669 12.096 1.00 90.56 252 GLN A N 1
ATOM 1979 C CA . GLN A 1 252 ? -0.736 13.474 13.352 1.00 90.56 252 GLN A CA 1
ATOM 1980 C C . GLN A 1 252 ? -0.634 11.985 13.719 1.00 90.56 252 GLN A C 1
ATOM 1982 O O . GLN A 1 252 ? -1.639 11.301 13.923 1.00 90.56 252 GLN A O 1
ATOM 1987 N N . PHE A 1 253 ? 0.601 11.504 13.864 1.00 90.56 253 PHE A N 1
ATOM 1988 C CA . PHE A 1 253 ? 0.892 10.182 14.419 1.00 90.56 253 PHE A CA 1
ATOM 1989 C C . PHE A 1 253 ? 0.502 10.112 15.902 1.00 90.56 253 PHE A C 1
ATOM 1991 O O . PHE A 1 253 ? 0.505 11.149 16.572 1.00 90.56 253 PHE A O 1
ATOM 1998 N N . PRO A 1 254 ? 0.217 8.915 16.455 1.00 86.88 254 PRO A N 1
ATOM 1999 C CA . PRO A 1 254 ? -0.031 8.751 17.886 1.00 86.88 254 PRO A CA 1
ATOM 2000 C C . PRO A 1 254 ? 1.044 9.434 18.747 1.00 86.88 254 PRO A C 1
ATOM 2002 O O . PRO A 1 254 ? 2.237 9.238 18.533 1.00 86.88 254 PRO A O 1
ATOM 2005 N N . GLN A 1 255 ? 0.605 10.241 19.716 1.00 87.81 255 GLN A N 1
ATOM 2006 C CA . GLN A 1 255 ? 1.460 10.993 20.642 1.00 87.81 255 GLN A CA 1
ATOM 2007 C C . GLN A 1 255 ? 1.213 10.564 22.091 1.00 87.81 255 GLN A C 1
ATOM 2009 O O . GLN A 1 255 ? 0.239 9.876 22.399 1.00 87.81 255 GLN A O 1
ATOM 2014 N N . GLY A 1 256 ? 2.073 11.025 23.000 1.00 89.00 256 GLY A N 1
ATOM 2015 C CA . GLY A 1 256 ? 1.959 10.739 24.427 1.00 89.00 256 GLY A CA 1
ATOM 2016 C C . GLY A 1 256 ? 2.524 9.365 24.763 1.00 89.00 256 GLY A C 1
ATOM 2017 O O . GLY A 1 256 ? 3.576 8.993 24.247 1.00 89.00 256 GLY A O 1
ATOM 2018 N N . VAL A 1 257 ? 1.839 8.625 25.633 1.00 89.06 257 VAL A N 1
ATOM 2019 C CA . VAL A 1 257 ? 2.245 7.276 26.038 1.00 89.06 257 VAL A CA 1
ATOM 2020 C C . VAL A 1 257 ? 1.330 6.221 25.433 1.00 89.06 257 VAL A C 1
ATOM 2022 O O . VAL A 1 257 ? 0.122 6.418 25.301 1.00 89.06 257 VAL A O 1
ATOM 2025 N N . ASN A 1 258 ? 1.902 5.078 25.076 1.00 85.62 258 ASN A N 1
ATOM 2026 C CA . ASN A 1 258 ? 1.130 3.907 24.698 1.00 85.62 258 ASN A CA 1
ATOM 2027 C C . ASN A 1 258 ? 0.461 3.266 25.932 1.00 85.62 258 ASN A C 1
ATOM 2029 O O . ASN A 1 258 ? 0.650 3.698 27.069 1.00 85.62 258 ASN A O 1
ATOM 2033 N N . HIS A 1 259 ? -0.295 2.187 25.723 1.00 81.44 259 HIS A N 1
ATOM 2034 C CA . HIS A 1 259 ? -1.002 1.483 26.803 1.00 81.44 259 HIS A CA 1
ATOM 2035 C C . HIS A 1 259 ? -0.081 0.882 27.882 1.00 81.44 259 HIS A C 1
ATOM 2037 O O . HIS A 1 259 ? -0.566 0.498 28.940 1.00 81.44 259 HIS A O 1
ATOM 2043 N N . LYS A 1 260 ? 1.233 0.809 27.631 1.00 84.69 260 LYS A N 1
ATOM 2044 C CA . LYS A 1 260 ? 2.256 0.359 28.589 1.00 84.69 260 LYS A CA 1
ATOM 2045 C C . LYS A 1 260 ? 2.966 1.517 29.294 1.00 84.69 260 LYS A C 1
ATOM 2047 O O . LYS A 1 260 ? 3.934 1.285 30.006 1.00 84.69 260 LYS A O 1
ATOM 2052 N N . GLY A 1 261 ? 2.538 2.760 29.070 1.00 88.31 261 GLY A N 1
ATOM 2053 C CA . GLY A 1 261 ? 3.182 3.946 29.634 1.00 88.31 261 GLY A CA 1
ATOM 2054 C C . GLY A 1 261 ? 4.469 4.372 28.918 1.00 88.31 261 GLY A C 1
ATOM 2055 O O . GLY A 1 261 ? 5.132 5.295 29.382 1.00 88.31 261 GLY A O 1
ATOM 2056 N N . ASN A 1 262 ? 4.825 3.750 27.788 1.00 89.00 262 ASN A N 1
ATOM 2057 C CA . ASN A 1 262 ? 6.013 4.132 27.022 1.00 89.00 262 ASN A CA 1
ATOM 2058 C C . ASN A 1 262 ? 5.681 5.273 26.063 1.00 89.00 262 ASN A C 1
ATOM 2060 O O . ASN A 1 262 ? 4.697 5.185 25.326 1.00 89.00 262 ASN A O 1
ATOM 2064 N N . SER A 1 263 ? 6.521 6.304 26.027 1.00 91.31 263 SER A N 1
ATOM 2065 C CA . SER A 1 263 ? 6.352 7.422 25.099 1.00 91.31 263 SER A CA 1
ATOM 2066 C C . SER A 1 263 ? 6.455 6.975 23.643 1.00 91.31 263 SER A C 1
ATOM 2068 O O . SER A 1 263 ? 7.326 6.177 23.288 1.00 91.31 263 SER A O 1
ATOM 2070 N N . PHE A 1 264 ? 5.598 7.530 22.790 1.00 86.44 264 PHE A N 1
ATOM 2071 C CA . PHE A 1 264 ? 5.769 7.403 21.349 1.00 86.44 264 PHE A CA 1
ATOM 2072 C C . PHE A 1 264 ? 7.037 8.152 20.901 1.00 86.44 264 PHE A C 1
ATOM 2074 O O . PHE A 1 264 ? 7.246 9.295 21.319 1.00 86.44 264 PHE A O 1
ATOM 2081 N N . PRO A 1 265 ? 7.898 7.528 20.076 1.00 81.75 265 PRO A N 1
ATOM 2082 C CA . PRO A 1 265 ? 9.035 8.214 19.472 1.00 81.75 265 PRO A CA 1
ATOM 2083 C C . PRO A 1 265 ? 8.584 9.367 18.561 1.00 81.75 265 PRO A C 1
ATOM 2085 O O . PRO A 1 265 ? 7.483 9.315 18.015 1.00 81.75 265 PRO A O 1
ATOM 2088 N N . PRO A 1 266 ? 9.440 10.376 18.320 1.00 80.62 266 PRO A N 1
ATOM 2089 C CA . PRO A 1 266 ? 9.093 11.535 17.494 1.00 80.62 266 PRO A CA 1
ATOM 2090 C C . PRO A 1 266 ? 9.111 11.247 15.981 1.00 80.62 266 PRO A C 1
ATOM 2092 O O . PRO A 1 266 ? 8.950 12.167 15.186 1.00 80.62 266 PRO A O 1
ATOM 2095 N N . TYR A 1 267 ? 9.365 10.002 15.570 1.00 79.56 267 TYR A N 1
ATOM 2096 C CA . TYR A 1 267 ? 9.575 9.642 14.170 1.00 79.56 267 TYR A CA 1
ATOM 2097 C C . TYR A 1 267 ? 8.252 9.308 13.475 1.00 79.56 267 TYR A C 1
ATOM 2099 O O . TYR A 1 267 ? 7.493 8.461 13.947 1.00 79.56 267 TYR A O 1
ATOM 2107 N N . SER A 1 268 ? 8.008 9.950 12.334 1.00 88.12 268 SER A N 1
ATOM 2108 C CA . SER A 1 268 ? 6.891 9.659 11.428 1.00 88.12 268 SER A CA 1
ATOM 2109 C C . SER A 1 268 ? 7.291 8.723 10.286 1.00 88.12 268 SER A C 1
ATOM 2111 O O . SER A 1 268 ? 6.473 7.914 9.874 1.00 88.12 268 SER A O 1
ATOM 2113 N N . CYS A 1 269 ? 8.544 8.792 9.824 1.00 91.75 269 CYS A N 1
ATOM 2114 C CA . CYS A 1 269 ? 9.141 7.919 8.809 1.00 91.75 269 CYS A CA 1
ATOM 2115 C C . CYS A 1 269 ? 10.339 7.140 9.376 1.00 91.75 269 CYS A C 1
ATOM 2117 O O . CYS A 1 269 ? 10.926 7.513 10.396 1.00 91.75 269 CYS A O 1
ATOM 2119 N N . MET A 1 270 ? 10.707 6.041 8.718 1.00 92.19 270 MET A N 1
ATOM 2120 C CA . MET A 1 270 ? 11.884 5.245 9.063 1.00 92.19 270 MET A CA 1
ATOM 2121 C C . MET A 1 270 ? 13.169 5.956 8.603 1.00 92.19 270 MET A C 1
ATOM 2123 O O . MET A 1 270 ? 13.265 6.327 7.431 1.00 92.19 270 MET A O 1
ATOM 2127 N N . PRO A 1 271 ? 14.175 6.143 9.474 1.00 92.31 271 PRO A N 1
ATOM 2128 C CA . PRO A 1 271 ? 15.460 6.687 9.049 1.00 92.31 271 PRO A CA 1
ATOM 2129 C C . PRO A 1 271 ? 16.221 5.672 8.186 1.00 92.31 271 PRO A C 1
ATOM 2131 O O . PRO A 1 271 ? 16.015 4.458 8.304 1.00 92.31 271 PRO A O 1
ATOM 2134 N N . LEU A 1 272 ? 17.132 6.163 7.343 1.00 91.94 272 LEU A N 1
ATOM 2135 C CA . LEU A 1 272 ? 18.088 5.299 6.656 1.00 91.94 272 LEU A CA 1
ATOM 2136 C C . LEU A 1 272 ? 18.960 4.587 7.710 1.00 91.94 272 LEU A C 1
ATOM 2138 O O . LEU A 1 272 ? 19.503 5.261 8.585 1.00 91.94 272 LEU A O 1
ATOM 2142 N N . PRO A 1 273 ? 19.093 3.245 7.682 1.00 91.06 273 PRO A N 1
ATOM 2143 C CA . PRO A 1 273 ? 19.859 2.540 8.703 1.00 91.06 273 PRO A CA 1
ATOM 2144 C C . PRO A 1 273 ? 21.325 2.987 8.747 1.00 91.06 273 PRO A C 1
ATOM 2146 O O . PRO A 1 273 ? 21.979 3.054 7.708 1.00 91.06 273 PRO A O 1
ATOM 2149 N N . ASP A 1 274 ? 21.878 3.173 9.950 1.00 90.31 274 ASP A N 1
ATOM 2150 C CA . ASP A 1 274 ? 23.275 3.599 10.145 1.00 90.31 274 ASP A CA 1
ATOM 2151 C C . ASP A 1 274 ? 24.281 2.713 9.398 1.00 90.31 274 ASP A C 1
ATOM 2153 O O . ASP A 1 274 ? 25.322 3.181 8.945 1.00 90.31 274 ASP A O 1
ATOM 2157 N N . ILE A 1 275 ? 23.989 1.417 9.255 1.00 89.94 275 ILE A N 1
ATOM 2158 C CA . ILE A 1 275 ? 24.855 0.485 8.525 1.00 89.94 275 ILE A CA 1
ATOM 2159 C C . ILE A 1 275 ? 24.938 0.811 7.027 1.00 89.94 275 ILE A C 1
ATOM 2161 O O . ILE A 1 275 ? 25.995 0.615 6.433 1.00 89.94 275 ILE A O 1
ATOM 2165 N N . GLU A 1 276 ? 23.861 1.331 6.433 1.00 90.12 276 GLU A N 1
ATOM 2166 C CA . GLU A 1 276 ? 23.847 1.788 5.040 1.00 90.12 276 GLU A CA 1
ATOM 2167 C C . GLU A 1 276 ? 24.631 3.095 4.904 1.00 90.12 276 GLU A C 1
ATOM 2169 O O . GLU A 1 276 ? 25.423 3.240 3.979 1.00 90.12 276 GLU A O 1
ATOM 2174 N N . VAL A 1 277 ? 24.492 4.018 5.863 1.00 87.75 277 VAL A N 1
ATOM 2175 C CA . VAL A 1 277 ? 25.253 5.280 5.887 1.00 87.75 277 VAL A CA 1
ATOM 2176 C C . VAL A 1 277 ? 26.754 5.018 6.024 1.00 87.75 277 VAL A C 1
ATOM 2178 O O . VAL A 1 277 ? 27.551 5.520 5.237 1.00 87.75 277 VAL A O 1
ATOM 2181 N N . ASN A 1 278 ? 27.142 4.194 6.999 1.00 89.12 278 ASN A N 1
ATOM 2182 C CA . ASN A 1 278 ? 28.543 3.951 7.338 1.00 89.12 278 ASN A CA 1
ATOM 2183 C C . ASN A 1 278 ? 29.296 3.144 6.272 1.00 89.12 278 ASN A C 1
ATOM 2185 O O . ASN A 1 278 ? 30.511 3.287 6.150 1.00 89.12 278 ASN A O 1
ATOM 2189 N N . ASN A 1 279 ? 28.604 2.280 5.522 1.00 88.88 279 ASN A N 1
ATOM 2190 C CA . ASN A 1 279 ? 29.232 1.452 4.488 1.00 88.88 279 ASN A CA 1
ATOM 2191 C C . ASN A 1 279 ? 29.136 2.051 3.080 1.00 88.88 279 ASN A C 1
ATOM 2193 O O . ASN A 1 279 ? 29.836 1.587 2.176 1.00 88.88 279 ASN A O 1
ATOM 2197 N N . ASN A 1 280 ? 28.287 3.057 2.867 1.00 89.62 280 ASN A N 1
ATOM 2198 C CA . ASN A 1 280 ? 28.148 3.696 1.569 1.00 89.62 280 ASN A CA 1
ATOM 2199 C C . ASN A 1 280 ? 29.111 4.879 1.448 1.00 89.62 280 ASN A C 1
ATOM 2201 O O . ASN A 1 280 ? 28.884 5.954 2.000 1.00 89.62 280 ASN A O 1
ATOM 2205 N N . VAL A 1 281 ? 30.152 4.698 0.634 1.00 86.62 281 VAL A N 1
ATOM 2206 C CA . VAL A 1 281 ? 31.172 5.722 0.346 1.00 86.62 281 VAL A CA 1
ATOM 2207 C C . VAL A 1 281 ? 30.608 7.026 -0.229 1.00 86.62 281 VAL A C 1
ATOM 2209 O O . VAL A 1 281 ? 31.288 8.045 -0.192 1.00 86.62 281 VAL A O 1
ATOM 2212 N N . ASN A 1 282 ? 29.386 7.008 -0.770 1.00 87.69 282 ASN A N 1
ATOM 2213 C CA . ASN A 1 282 ? 28.710 8.200 -1.284 1.00 87.69 282 ASN A CA 1
ATOM 2214 C C . ASN A 1 282 ? 27.920 8.965 -0.207 1.00 87.69 282 ASN A C 1
ATOM 2216 O O . ASN A 1 282 ? 27.382 10.029 -0.505 1.00 87.69 282 ASN A O 1
ATOM 2220 N N . LEU A 1 283 ? 27.830 8.426 1.015 1.00 84.31 283 LEU A N 1
ATOM 2221 C CA . LEU A 1 283 ? 27.135 9.018 2.165 1.00 84.31 283 LEU A CA 1
ATOM 2222 C C . LEU A 1 283 ? 28.083 9.329 3.323 1.00 84.31 283 LEU A C 1
ATOM 2224 O O . LEU A 1 283 ? 27.871 10.300 4.045 1.00 84.31 283 LEU A O 1
ATOM 2228 N N . SER A 1 284 ? 29.119 8.507 3.504 1.00 64.12 284 SER A N 1
ATOM 2229 C CA . SER A 1 284 ? 30.147 8.717 4.517 1.00 64.12 284 SER A CA 1
ATOM 2230 C C . SER A 1 284 ? 31.061 9.879 4.107 1.00 64.12 284 SER A C 1
ATOM 2232 O O . SER A 1 284 ? 31.926 9.713 3.242 1.00 64.12 284 SER A O 1
ATOM 2234 N N . GLY A 1 285 ? 30.848 11.048 4.712 1.00 53.84 285 GLY A N 1
ATOM 2235 C CA . GLY A 1 285 ? 31.763 12.195 4.697 1.00 53.84 285 GLY A CA 1
ATOM 2236 C C . GLY A 1 285 ? 32.564 12.295 5.985 1.00 53.84 285 GLY A C 1
ATOM 2237 O O . GLY A 1 285 ? 31.985 11.996 7.053 1.00 53.84 285 GLY A O 1
#

Radius of gyration: 20.51 Å; Cα contacts (8 Å, |Δi|>4): 456; chains: 1; bounding box: 57×43×56 Å

Sequence (285 aa):
MRRITEFSDADVPDKSNVLGTLNAYAGYSLVHLGENYCEMALDNGPLMQPREVLALAAERFTTAMSQASDPSIVNMARVGRARANLDLGNLSEAAADAEQVPEGFVRNAEYSPAQIRRENSPYNRTETDYLSVGFAWRDLTVGGMPDPRVPVVNTGRKGQDGETDQWDQLKYTSRDDPIPIASWREAQFIIAEARMGQAALDALNRVRDVYGIPHIQMSEVDDMLATILEERKRTFFLEGHWHSDLIRHNIQFPQGVNHKGNSFPPYSCMPLPDIEVNNNVNLSG

Solvent-accessible surface area (backbone atoms only — not comparable to full-atom values): 15599 Å² total; per-residue (Å²): 114,72,76,67,69,74,51,54,68,85,81,33,77,65,45,51,33,52,50,8,45,53,24,29,56,51,15,52,54,28,37,55,47,26,51,43,28,62,35,47,64,60,93,72,38,54,81,35,50,25,68,56,37,20,52,52,15,32,53,26,12,53,50,8,47,76,34,28,76,50,66,70,50,31,45,38,13,28,34,50,28,14,49,30,24,48,77,70,65,40,28,69,63,10,25,62,33,17,73,68,43,53,88,84,41,70,43,67,45,86,34,30,74,90,40,83,93,39,30,23,58,75,35,49,34,26,78,69,29,72,42,51,65,56,76,95,60,53,92,48,62,52,94,90,36,75,31,82,58,54,38,61,43,80,69,86,43,56,20,82,81,70,70,48,72,25,22,34,64,58,81,45,88,43,39,41,45,62,48,70,77,26,37,28,64,55,17,27,53,45,32,16,69,45,64,35,73,70,59,16,51,54,28,51,34,58,50,30,56,78,70,74,45,83,73,80,53,77,92,76,56,89,47,65,66,63,51,51,51,53,55,47,44,41,64,39,54,96,60,79,50,58,67,37,54,29,58,78,68,70,47,86,70,84,70,60,56,48,99,83,68,48,68,52,69,93,67,88,49,43,70,62,54,66,70,58,41,72,69,21,77,60,62,53,125

pLDDT: mean 94.59, std 6.24, range [53.84, 98.94]

Secondary structure (DSSP, 8-state):
-HHHHTS-TTTSTTHHHHHHHHHHHHHHHHHHHHHHBSSEE-TT--EE-HHHHHHHHHHHHHHHHHH---HHHHHHHHHHHHHHHHHHT-HHHHHHHHTTSPTT-EEEEP--TTSGGGS-HHHHHHHTTS----GGGSS-EETTEE-TTS-EEEEEEE-TTSSSEEEEE-S--STT--EEEEEHHHHHHHHHHHH-HHHHHHHHHHHHHHTTPPPPPGGG-S-HHHHHHHHHHHHTTTTT-HHHHHHHTTPPPP-SB-TTSPBPPS-SSBPPPHHHHHH-TTT--

Foldseek 3Di:
DVVLVPDDCVVPPLSLQVLLLVLLVVLLVLLCCLLFEQWDADPLHAIGGSLRSLVVSLVSLVSSLVRHPDVLSVLSSLLSNLSSCVLNVVLVSSLVSLVPRDPFRFDWDWADPPDPVRFPCLQVCLVQLVDADDPVLPQDDAPNHRQPLRDKDFPCAHGPVRPHGRIHTPNDDTRGDIATPGGSLSSLLSQLSSPPDPSNQVSLQSNCVVRVGDRDDPVNPPDSVVVSLVSVCSNCPVNPDNLSVCVSVVPDDDAAADPVRHTDDPDSHHYYDVVSQVPNPNNPD

Nearest PDB structures (foldseek):
  2dba-assembly1_A  TM=7.015E-01  e=2.227E+00  Homo sapiens
  8jh1-assembly1_A  TM=6.417E-01  e=4.965E+00  Thermus thermophilus HB8
  6yxy-assem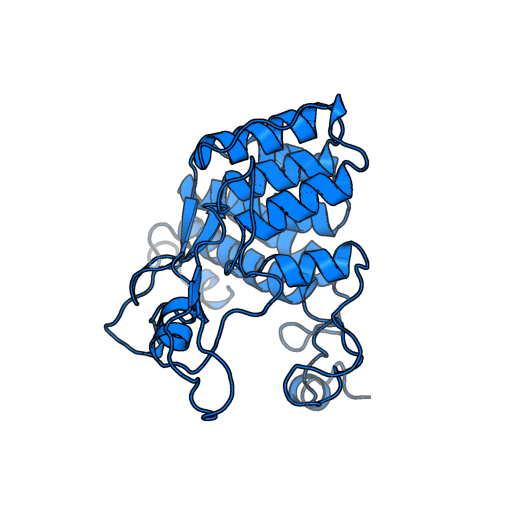bly1_BE  TM=4.752E-01  e=4.064E+00  Trypanosoma brucei brucei
  8jbc-assembly1_A  TM=5.534E-01  e=4.965E+00  Thermus thermophilus HB8
  8jbc-assembly1_B  TM=3.000E-01  e=8.195E+00  Thermus thermophilus HB8